Protein AF-A0A940DMR0-F1 (afdb_monomer)

Solvent-accessible surface area (backbone atoms only — not comparable to full-atom values): 20280 Å² total; per-residue (Å²): 135,81,81,80,76,80,73,87,68,88,77,78,72,84,61,65,50,42,33,40,36,37,38,35,62,39,35,33,52,38,53,20,28,50,86,84,32,73,78,51,76,75,76,73,83,88,71,91,67,93,69,80,79,74,90,55,54,47,73,54,33,74,94,48,46,42,45,71,58,52,52,50,31,54,49,50,45,58,68,35,41,76,58,43,75,24,35,38,36,41,29,40,26,30,71,43,70,78,50,80,46,76,37,39,38,33,78,66,29,45,51,52,51,48,54,55,60,72,64,61,75,83,64,44,81,65,48,44,27,54,29,66,37,49,62,57,56,45,71,74,54,53,88,76,27,32,31,38,37,38,39,43,37,63,46,63,42,42,83,69,26,40,64,49,31,51,54,49,60,76,36,36,74,72,35,81,68,42,39,72,79,48,48,34,42,37,43,35,25,67,27,72,56,19,59,38,77,66,32,54,52,48,50,61,48,29,79,75,32,60,45,32,46,74,44,56,52,92,54,65,72,49,55,38,23,42,30,35,64,38,51,63,33,63,43,56,60,59,58,44,68,76,70,77,34,48,97,78,44,44,50,69,39,61,37,45,34,50,70,60,30,32,51,84,71,50,86,78,30,34,38,38,37,34,36,73,95,55,83,52,51,42,33,77,41,77,42,71,58,58,81,85,62,47,50,44,78,43,53,35,34,44,70,52,56,69,68,56,47,66,73,70,49,60,81,89,52,65,48,78,39,67,27,42,46,43,70,43,87,83,37,79,47,57,44,67,56,40,65,43,54,30,39,34,33,44,34,60,78,74,75,86,74,81,80,82,84,81,79,89,131

Secondary structure (DSSP, 8-state):
---------TTS--SPEEEEEEEEE-BGGGBT--TTS---------SS-----TTSSTT--GGGB-HHHHHHHHHHHHHH---TT-EEEEEEESSSB---EEEESSHHHHHHHHHHHHH----B-----HHHHHHHHGGG--TTEEEEEEEEESSPPSTTHHHHHHHHHHTGGGSTTT-SSSEEEEEEE-SGGGGSHHHHHHHHHHTT-TTEEEE-TTS-GGG-EEEPBPSEEEEEGGGGTTTSS-TTSEEEEEEEBPPPBSSS--TT-EEEEE--S-SSEE-EEEEE--TTTSEEEEEEEESS-HHHHHHHS-SSSPEEEEEEEEE-TT-SSEEE-S-SEEEEEEE-PPP------PPP-

Organism: NCBI:txid2840765

Radius of gyration: 25.11 Å; Cα contacts (8 Å, |Δi|>4): 691; chains: 1; bounding box: 53×47×97 Å

Structure (mmCIF, N/CA/C/O backbone):
data_AF-A0A940DMR0-F1
#
_entry.id   AF-A0A940DMR0-F1
#
loop_
_atom_site.group_PDB
_atom_site.id
_atom_site.type_symbol
_atom_site.label_atom_id
_atom_site.label_alt_id
_atom_site.label_comp_id
_atom_site.label_asym_id
_atom_site.label_entity_id
_atom_site.label_seq_id
_atom_site.pdbx_PDB_ins_code
_atom_site.Cartn_x
_atom_site.Cartn_y
_atom_site.Cartn_z
_atom_site.occupancy
_atom_site.B_iso_or_equiv
_atom_site.auth_seq_id
_atom_site.auth_comp_id
_atom_site.auth_asym_id
_atom_site.auth_atom_id
_atom_site.pdbx_PDB_model_num
ATOM 1 N N . MET A 1 1 ? 6.901 29.227 43.774 1.00 38.75 1 MET A N 1
ATOM 2 C CA . MET A 1 1 ? 6.784 27.860 43.233 1.00 38.75 1 MET A CA 1
ATOM 3 C C . MET A 1 1 ? 5.620 27.891 42.272 1.00 38.75 1 MET A C 1
ATOM 5 O O . MET A 1 1 ? 4.481 27.894 42.717 1.00 38.75 1 MET A O 1
ATOM 9 N N . ALA A 1 2 ? 5.927 28.120 40.996 1.00 31.12 2 ALA A N 1
ATOM 10 C CA . ALA A 1 2 ? 4.943 28.078 39.928 1.00 31.12 2 ALA A CA 1
ATOM 11 C C . ALA A 1 2 ? 4.617 26.604 39.680 1.00 31.12 2 ALA A C 1
ATOM 13 O O . ALA A 1 2 ? 5.534 25.789 39.608 1.00 31.12 2 ALA A O 1
ATOM 14 N N . ALA A 1 3 ? 3.331 26.271 39.672 1.00 34.00 3 ALA A N 1
ATOM 15 C CA . ALA A 1 3 ? 2.875 24.978 39.206 1.00 34.00 3 ALA A CA 1
ATOM 16 C C . ALA A 1 3 ? 3.004 25.005 37.684 1.00 34.00 3 ALA A C 1
ATOM 18 O O . ALA A 1 3 ? 2.344 25.816 37.032 1.00 34.00 3 ALA A O 1
ATOM 19 N N . ASP A 1 4 ? 3.905 24.183 37.156 1.00 31.62 4 ASP A N 1
ATOM 20 C CA . ASP A 1 4 ? 3.962 23.902 35.732 1.00 31.62 4 ASP A CA 1
ATOM 21 C C . ASP A 1 4 ? 2.632 23.250 35.351 1.00 31.62 4 ASP A C 1
ATOM 23 O O . ASP A 1 4 ? 2.293 22.150 35.791 1.00 31.62 4 ASP A O 1
ATOM 27 N N . HIS A 1 5 ? 1.837 24.000 34.595 1.00 34.22 5 HIS A N 1
ATOM 28 C CA . HIS A 1 5 ? 0.735 23.456 33.830 1.00 34.22 5 HIS A CA 1
ATOM 29 C C . HIS A 1 5 ? 1.357 22.595 32.730 1.00 34.22 5 HIS A C 1
ATOM 31 O O . HIS A 1 5 ? 1.813 23.119 31.717 1.00 34.22 5 HIS A O 1
ATOM 37 N N . GLU A 1 6 ? 1.409 21.281 32.949 1.00 34.19 6 GLU A N 1
ATOM 38 C CA . GLU A 1 6 ? 1.493 20.325 31.848 1.00 34.19 6 GLU A CA 1
ATOM 39 C C . GLU A 1 6 ? 0.230 20.518 31.005 1.00 34.19 6 GLU A C 1
ATOM 41 O O . GLU A 1 6 ? -0.870 20.102 31.373 1.00 34.19 6 GLU A O 1
ATOM 46 N N . GLU A 1 7 ? 0.383 21.263 29.912 1.00 34.94 7 GLU A N 1
ATOM 47 C CA . GLU A 1 7 ? -0.603 21.334 28.849 1.00 34.94 7 GLU A CA 1
ATOM 48 C C . GLU A 1 7 ? -0.800 19.926 28.286 1.00 34.94 7 GLU A C 1
ATOM 50 O O . GLU A 1 7 ? 0.088 19.342 27.659 1.00 34.94 7 GLU A O 1
ATOM 55 N N . ASP A 1 8 ? -2.000 19.412 28.543 1.00 35.72 8 ASP A N 1
ATOM 56 C CA . ASP A 1 8 ? -2.633 18.226 27.978 1.00 35.72 8 ASP A CA 1
ATOM 57 C C . ASP A 1 8 ? -2.755 18.363 26.445 1.00 35.72 8 ASP A C 1
ATOM 59 O O . ASP A 1 8 ? -3.824 18.581 25.882 1.00 35.72 8 ASP A O 1
ATOM 63 N N . SER A 1 9 ? -1.608 18.307 25.767 1.00 32.53 9 SER A N 1
ATOM 64 C CA . SER A 1 9 ? -1.438 18.342 24.306 1.00 32.53 9 SER A CA 1
ATOM 65 C C . SER A 1 9 ? -1.314 16.932 23.705 1.00 32.53 9 SER A C 1
ATOM 67 O O . SER A 1 9 ? -0.964 16.758 22.540 1.00 32.53 9 SER A O 1
ATOM 69 N N . GLY A 1 10 ? -1.625 15.893 24.487 1.00 31.11 10 GLY A N 1
ATOM 70 C CA . GLY A 1 10 ? -1.375 14.487 24.153 1.00 31.11 10 GLY A CA 1
ATOM 71 C C . GLY A 1 10 ? -2.339 13.833 23.155 1.00 31.11 10 GLY A C 1
ATOM 72 O O . GLY A 1 10 ? -2.331 12.610 23.050 1.00 31.11 10 GLY A O 1
ATOM 73 N N . LEU A 1 11 ? -3.178 14.593 22.443 1.00 36.12 11 LEU A N 1
ATOM 74 C CA . LEU A 1 11 ? -4.224 14.040 21.567 1.00 36.12 11 LEU A CA 1
ATOM 75 C C . LEU A 1 11 ? -4.013 14.270 20.058 1.00 36.12 11 LEU A C 1
ATOM 77 O O . LEU A 1 11 ? -4.854 13.830 19.278 1.00 36.12 11 LEU A O 1
ATOM 81 N N . GLU A 1 12 ? -2.916 14.900 19.614 1.00 36.88 12 GLU A N 1
ATOM 82 C CA . GLU A 1 12 ? -2.831 15.411 18.228 1.00 36.88 12 GLU A CA 1
ATOM 83 C C . GLU A 1 12 ? -1.947 14.671 17.205 1.00 36.88 12 GLU A C 1
ATOM 85 O O . GLU A 1 12 ? -1.991 15.028 16.033 1.00 36.88 12 GLU A O 1
ATOM 90 N N . GLU A 1 13 ? -1.248 13.580 17.532 1.00 43.34 13 GLU A N 1
ATOM 91 C CA . GLU A 1 13 ? -0.679 12.707 16.480 1.00 43.34 13 GLU A CA 1
ATOM 92 C C . GLU A 1 13 ? -1.156 11.258 16.656 1.00 43.34 13 GLU A C 1
ATOM 94 O O . GLU A 1 13 ? -0.421 10.371 17.080 1.00 43.34 13 GLU A O 1
ATOM 99 N N . SER A 1 14 ? -2.428 11.007 16.314 1.00 55.31 14 SER A N 1
ATOM 100 C CA . SER A 1 14 ? -3.002 9.646 16.292 1.00 55.31 14 SER A CA 1
ATOM 101 C C . SER A 1 14 ? -2.421 8.751 15.184 1.00 55.31 14 SER A C 1
ATOM 103 O O . SER A 1 14 ? -2.583 7.532 15.228 1.00 55.31 14 SER A O 1
ATOM 105 N N . PHE A 1 15 ? -1.682 9.326 14.227 1.00 64.06 15 PHE A N 1
ATOM 106 C CA . PHE A 1 15 ? -0.980 8.597 13.174 1.00 64.06 15 PHE A CA 1
ATOM 107 C C . PHE A 1 15 ? 0.511 8.918 13.159 1.00 64.06 15 PHE A C 1
ATOM 109 O O . PHE A 1 15 ? 0.909 10.080 13.102 1.00 64.06 15 PHE A O 1
ATOM 116 N N . LYS A 1 16 ? 1.344 7.868 13.116 1.00 72.06 16 LYS A N 1
ATOM 117 C CA . LYS A 1 16 ? 2.750 8.013 12.717 1.00 72.06 16 LYS A CA 1
ATOM 118 C C . LYS A 1 16 ? 2.802 8.652 11.326 1.00 72.06 16 LYS A C 1
ATOM 120 O O . LYS A 1 16 ? 2.001 8.307 10.457 1.00 72.06 16 LYS A O 1
ATOM 125 N N . LYS A 1 17 ? 3.789 9.521 11.094 1.00 84.94 17 LYS A N 1
ATOM 126 C CA . LYS A 1 17 ? 4.064 10.079 9.760 1.00 84.94 17 LYS A CA 1
ATOM 127 C C . LYS A 1 17 ? 4.284 8.953 8.754 1.00 84.94 17 LYS A C 1
ATOM 129 O O . LYS A 1 17 ? 4.802 7.895 9.103 1.00 84.94 17 LYS A O 1
ATOM 134 N N . GLU A 1 18 ? 3.934 9.180 7.497 1.00 87.06 18 GLU A N 1
ATOM 135 C CA . GLU A 1 18 ? 4.076 8.160 6.459 1.00 87.06 18 GLU A CA 1
ATOM 136 C C . GLU A 1 18 ? 5.390 8.329 5.673 1.00 87.06 18 GLU A C 1
ATOM 138 O O . GLU A 1 18 ? 5.945 9.430 5.549 1.00 87.06 18 GLU A O 1
ATOM 143 N N . ARG A 1 19 ? 5.905 7.218 5.148 1.00 92.75 19 ARG A N 1
ATOM 144 C CA . ARG A 1 19 ? 6.921 7.149 4.100 1.00 92.75 19 ARG A CA 1
ATOM 145 C C . ARG A 1 19 ? 6.423 6.225 2.992 1.00 92.75 19 ARG A C 1
ATOM 147 O O . ARG A 1 19 ? 6.100 5.070 3.257 1.00 92.75 19 ARG A O 1
ATOM 154 N N . ARG A 1 20 ? 6.437 6.705 1.750 1.00 94.12 20 ARG A N 1
ATOM 155 C CA . ARG A 1 20 ? 6.132 5.921 0.547 1.00 94.12 20 ARG A CA 1
ATOM 156 C C . ARG A 1 20 ? 7.374 5.728 -0.289 1.00 94.12 20 ARG A C 1
ATOM 158 O O . ARG A 1 20 ? 8.031 6.697 -0.651 1.00 94.12 20 ARG A O 1
ATOM 165 N N . ILE A 1 21 ? 7.677 4.480 -0.601 1.00 97.44 21 ILE A N 1
ATOM 166 C CA . ILE A 1 21 ? 8.842 4.085 -1.377 1.00 97.44 21 ILE A CA 1
ATOM 167 C C . ILE A 1 21 ? 8.345 3.410 -2.646 1.00 97.44 21 ILE A C 1
ATOM 169 O O . ILE A 1 21 ? 7.817 2.309 -2.582 1.00 97.44 21 ILE A O 1
ATOM 173 N N . PHE A 1 22 ? 8.520 4.048 -3.792 1.00 97.69 22 PHE A N 1
ATOM 174 C CA . PHE A 1 22 ? 8.191 3.482 -5.093 1.00 97.69 22 PHE A CA 1
ATOM 175 C C . PHE A 1 22 ? 9.437 2.843 -5.689 1.00 97.69 22 PHE A C 1
ATOM 177 O O . PHE A 1 22 ? 10.375 3.542 -6.062 1.00 97.69 22 PHE A O 1
ATOM 184 N N . LEU A 1 23 ? 9.457 1.520 -5.776 1.00 97.50 23 LEU A N 1
ATOM 185 C CA . LEU A 1 23 ? 10.483 0.766 -6.475 1.00 97.50 23 LEU A CA 1
ATOM 186 C C . LEU A 1 23 ? 10.011 0.580 -7.924 1.00 97.50 23 LEU A C 1
ATOM 188 O O . LEU A 1 23 ? 9.103 -0.204 -8.188 1.00 97.50 23 LEU A O 1
ATOM 192 N N . TRP A 1 24 ? 10.571 1.375 -8.838 1.00 96.25 24 TRP A N 1
ATOM 193 C CA . TRP A 1 24 ? 10.088 1.531 -10.213 1.00 96.25 24 TRP A CA 1
ATOM 194 C C . TRP A 1 24 ? 11.001 0.817 -11.209 1.00 96.25 24 TRP A C 1
ATOM 196 O O . TRP A 1 24 ? 12.161 1.198 -11.362 1.00 96.25 24 TRP A O 1
ATOM 206 N N . ASP A 1 25 ? 10.485 -0.207 -11.888 1.00 93.31 25 ASP A N 1
ATOM 207 C CA . ASP A 1 25 ? 11.228 -0.904 -12.937 1.00 93.31 25 ASP A CA 1
ATOM 208 C C . ASP A 1 25 ? 11.489 0.027 -14.132 1.00 93.31 25 ASP A C 1
ATOM 210 O O . ASP A 1 25 ? 10.572 0.632 -14.693 1.00 93.31 25 ASP A O 1
ATOM 214 N N . VAL A 1 26 ? 12.765 0.174 -14.496 1.00 91.81 26 VAL A N 1
ATOM 215 C CA . VAL A 1 26 ? 13.220 0.982 -15.641 1.00 91.81 26 VAL A CA 1
ATOM 216 C C . VAL A 1 26 ? 14.095 0.169 -16.597 1.00 91.81 26 VAL A C 1
ATOM 218 O O . VAL A 1 26 ? 14.991 0.697 -17.267 1.00 91.81 26 VAL A O 1
ATOM 221 N N . THR A 1 27 ? 13.878 -1.143 -16.638 1.00 88.88 27 THR A N 1
ATOM 222 C CA . THR A 1 27 ? 14.473 -2.017 -17.648 1.00 88.88 27 THR A CA 1
ATOM 223 C C . THR A 1 27 ? 13.901 -1.725 -19.039 1.00 88.88 27 THR A C 1
ATOM 225 O O . THR A 1 27 ? 12.871 -1.076 -19.218 1.00 88.88 27 THR A O 1
ATOM 228 N N . ILE A 1 28 ? 14.610 -2.182 -20.071 1.00 84.44 28 ILE A N 1
ATOM 229 C CA . ILE A 1 28 ? 14.218 -1.978 -21.471 1.00 84.44 28 ILE A CA 1
ATOM 230 C C . ILE A 1 28 ? 12.924 -2.730 -21.861 1.00 84.44 28 ILE A C 1
ATOM 232 O O . ILE A 1 28 ? 12.309 -2.390 -22.871 1.00 84.44 28 ILE A O 1
ATOM 236 N N . SER A 1 29 ? 12.489 -3.727 -21.079 1.00 85.19 29 SER A N 1
ATOM 237 C CA . SER A 1 29 ? 11.226 -4.441 -21.326 1.00 85.19 29 SER A CA 1
ATOM 238 C C . SER A 1 29 ? 10.005 -3.550 -21.111 1.00 85.19 29 SER A C 1
ATOM 240 O O . SER A 1 29 ? 9.029 -3.705 -21.839 1.00 85.19 29 SER A O 1
ATOM 242 N N . MET A 1 30 ? 10.116 -2.531 -20.251 1.00 87.88 30 MET A N 1
ATOM 243 C CA . MET A 1 30 ? 9.064 -1.540 -20.005 1.00 87.88 30 MET A CA 1
ATOM 244 C C . MET A 1 30 ? 8.669 -0.762 -21.269 1.00 87.88 30 MET A C 1
ATOM 246 O O . MET A 1 30 ? 7.551 -0.263 -21.359 1.00 87.88 30 MET A O 1
ATOM 250 N N . VAL A 1 31 ? 9.573 -0.648 -22.251 1.00 85.25 31 VAL A N 1
ATOM 251 C CA . VAL A 1 31 ? 9.296 -0.055 -23.575 1.00 85.25 31 VAL A CA 1
ATOM 252 C C . VAL A 1 31 ? 9.040 -1.118 -24.647 1.00 85.25 31 VAL A C 1
ATOM 254 O O . VAL A 1 31 ? 9.209 -0.867 -25.835 1.00 85.25 31 VAL A O 1
ATOM 257 N N . GLY A 1 32 ? 8.684 -2.342 -24.257 1.00 75.88 32 GLY A N 1
ATOM 258 C CA . GLY A 1 32 ? 8.357 -3.427 -25.178 1.00 75.88 32 GLY A CA 1
ATOM 259 C C . GLY A 1 32 ? 9.525 -3.925 -26.033 1.00 75.88 32 GLY A C 1
ATOM 260 O O . GLY A 1 32 ? 9.291 -4.535 -27.077 1.00 75.88 32 GLY A O 1
ATOM 261 N N . ALA A 1 33 ? 10.774 -3.665 -25.635 1.00 75.25 33 ALA A N 1
ATOM 262 C CA . ALA A 1 33 ? 11.963 -4.100 -26.364 1.00 75.25 33 ALA A CA 1
ATOM 263 C C . ALA A 1 33 ? 12.624 -5.321 -25.701 1.00 75.25 33 ALA A C 1
ATOM 265 O O . ALA A 1 33 ? 12.703 -5.436 -24.479 1.00 75.25 33 ALA A O 1
ATOM 266 N N . THR A 1 34 ? 13.124 -6.251 -26.518 1.00 65.56 34 THR A N 1
ATOM 267 C CA . THR A 1 34 ? 13.767 -7.485 -26.038 1.00 65.56 34 THR A CA 1
ATOM 268 C C . THR A 1 34 ? 15.281 -7.343 -25.890 1.00 65.56 34 THR A C 1
ATOM 270 O O . THR A 1 34 ? 15.932 -6.600 -26.624 1.00 65.56 34 THR A O 1
ATOM 273 N N . ARG A 1 35 ? 15.852 -8.147 -24.987 1.00 54.53 35 ARG A N 1
ATOM 274 C CA . ARG A 1 35 ? 17.277 -8.192 -24.607 1.00 54.53 35 ARG A CA 1
ATOM 275 C C . ARG A 1 35 ? 18.264 -8.384 -25.774 1.00 54.53 35 ARG A C 1
ATOM 277 O O . ARG A 1 35 ? 19.422 -7.999 -25.640 1.00 54.53 35 ARG A O 1
ATOM 284 N N . ASP A 1 36 ? 17.804 -8.931 -26.902 1.00 47.72 36 ASP A N 1
ATOM 285 C CA . ASP A 1 36 ? 18.611 -9.193 -28.106 1.00 47.72 36 ASP A CA 1
ATOM 286 C C . ASP A 1 36 ? 18.867 -7.945 -28.969 1.00 47.72 36 ASP A C 1
ATOM 288 O O . ASP A 1 36 ? 19.591 -7.997 -29.968 1.00 47.72 36 ASP A O 1
ATOM 292 N N . GLY A 1 37 ? 18.297 -6.799 -28.592 1.00 43.78 37 GLY A N 1
ATOM 293 C CA . GLY A 1 37 ? 18.600 -5.533 -29.232 1.00 43.78 37 GLY A CA 1
ATOM 294 C C . GLY A 1 37 ? 19.985 -5.034 -28.839 1.00 43.78 37 GLY A C 1
ATOM 295 O O . GLY A 1 37 ? 20.156 -4.464 -27.763 1.00 43.78 37 GLY A O 1
ATOM 296 N N . ALA A 1 38 ? 20.973 -5.218 -29.720 1.00 42.06 38 ALA A N 1
ATOM 297 C CA . ALA A 1 38 ? 22.241 -4.500 -29.649 1.00 42.06 38 ALA A CA 1
ATOM 298 C C . ALA A 1 38 ? 21.952 -3.019 -29.369 1.00 42.06 38 ALA A C 1
ATOM 300 O O . ALA A 1 38 ? 21.221 -2.387 -30.128 1.00 42.06 38 ALA A O 1
ATOM 301 N N . ASN A 1 39 ? 22.486 -2.535 -28.245 1.00 46.06 39 ASN A N 1
ATOM 302 C CA . ASN A 1 39 ? 22.296 -1.197 -27.699 1.00 46.06 39 ASN A CA 1
ATOM 303 C C . ASN A 1 39 ? 22.348 -0.154 -28.831 1.00 46.06 39 ASN A C 1
ATOM 305 O O . ASN A 1 39 ? 23.443 0.117 -29.337 1.00 46.06 39 ASN A O 1
ATOM 309 N N . PRO A 1 40 ? 21.209 0.402 -29.281 1.00 46.06 40 PRO A N 1
ATOM 310 C CA . PRO A 1 40 ? 21.255 1.536 -30.178 1.00 46.06 40 PRO A CA 1
ATOM 311 C C . PRO A 1 40 ? 21.789 2.650 -29.297 1.00 46.06 40 PRO A C 1
ATOM 313 O O . PRO A 1 40 ? 21.066 3.074 -28.403 1.00 46.06 40 PRO A O 1
ATOM 316 N N . GLU A 1 41 ? 23.067 3.021 -29.452 1.00 46.22 41 GLU A N 1
ATOM 317 C CA . GLU A 1 41 ? 23.716 4.086 -28.683 1.00 46.22 41 GLU A CA 1
ATOM 318 C C . GLU A 1 41 ? 22.688 5.160 -28.350 1.00 46.22 41 GLU A C 1
ATOM 320 O O . GLU A 1 41 ? 22.228 5.873 -29.247 1.00 46.22 41 GLU A O 1
ATOM 325 N N . GLY A 1 42 ? 22.239 5.157 -27.087 1.00 44.84 42 GLY A N 1
ATOM 326 C CA . GLY A 1 42 ? 21.046 5.875 -26.677 1.00 44.84 42 GLY A CA 1
ATOM 327 C C . GLY A 1 42 ? 21.211 7.320 -27.093 1.00 44.84 42 GLY A C 1
ATOM 328 O O . GLY A 1 42 ? 22.040 8.036 -26.523 1.00 44.84 42 GLY A O 1
ATOM 329 N N . GLN A 1 43 ? 20.480 7.736 -28.131 1.00 41.78 43 GLN A N 1
ATOM 330 C CA . GLN A 1 43 ? 20.505 9.116 -28.572 1.00 41.78 43 GLN A CA 1
ATOM 331 C C . GLN A 1 43 ? 19.947 9.933 -27.413 1.00 41.78 43 GLN A C 1
ATOM 333 O O . GLN A 1 43 ? 18.739 9.997 -27.189 1.00 41.78 43 GLN A O 1
ATOM 338 N N . LYS A 1 44 ? 20.858 10.510 -26.621 1.00 42.59 44 LYS A N 1
ATOM 339 C CA . LYS A 1 44 ? 20.522 11.412 -25.525 1.00 42.59 44 LYS A CA 1
ATOM 340 C C . LYS A 1 44 ? 19.555 12.471 -26.058 1.00 42.59 44 LYS A C 1
ATOM 342 O O . LYS A 1 44 ? 19.855 13.141 -27.048 1.00 42.59 44 LYS A O 1
ATOM 347 N N . ARG A 1 45 ? 18.408 12.582 -25.376 1.00 50.94 45 ARG A N 1
ATOM 348 C CA . ARG A 1 45 ? 17.299 13.522 -25.618 1.00 50.94 45 ARG A CA 1
ATOM 349 C C . ARG A 1 45 ? 17.806 14.907 -26.044 1.00 50.94 45 ARG A C 1
ATOM 351 O O . ARG A 1 45 ? 18.704 15.451 -25.403 1.00 50.94 45 ARG A O 1
ATOM 358 N N . ARG A 1 46 ? 17.205 15.502 -27.081 1.00 38.62 46 ARG A N 1
ATOM 359 C CA . ARG A 1 46 ? 17.475 16.899 -27.479 1.00 38.62 46 ARG A CA 1
ATOM 360 C C . ARG A 1 46 ? 16.256 17.832 -27.493 1.00 38.62 46 ARG A C 1
ATOM 362 O O . ARG A 1 46 ? 16.461 19.000 -27.791 1.00 38.62 46 ARG A O 1
ATOM 369 N N . ASN A 1 47 ? 15.034 17.401 -27.158 1.00 37.97 47 ASN A N 1
ATOM 370 C CA . ASN A 1 47 ? 13.871 18.309 -27.175 1.00 37.97 47 ASN A CA 1
ATOM 371 C C . ASN A 1 47 ? 12.772 17.934 -26.151 1.00 37.97 47 ASN A C 1
ATOM 373 O O . ASN A 1 47 ? 12.778 16.794 -25.690 1.00 37.97 47 ASN A O 1
ATOM 377 N N . PRO A 1 48 ? 11.877 18.878 -25.774 1.00 43.12 48 PRO A N 1
ATOM 378 C CA . PRO A 1 48 ? 10.989 18.793 -24.607 1.00 43.12 48 PRO A CA 1
ATOM 379 C C . PRO A 1 48 ? 9.655 18.070 -24.852 1.00 43.12 48 PRO A C 1
ATOM 381 O O . PRO A 1 48 ? 8.818 18.035 -23.955 1.00 43.12 48 PRO A O 1
ATOM 384 N N . ASP A 1 49 ? 9.444 17.493 -26.032 1.00 40.75 49 ASP A N 1
ATOM 385 C CA . ASP A 1 49 ? 8.255 16.689 -26.307 1.00 40.75 49 ASP A CA 1
ATOM 386 C C . ASP A 1 49 ? 8.481 15.301 -25.695 1.00 40.75 49 ASP A C 1
ATOM 388 O O . ASP A 1 49 ? 9.366 14.560 -26.115 1.00 40.75 49 ASP A O 1
ATOM 392 N N . PHE A 1 50 ? 7.744 14.993 -24.630 1.00 47.31 50 PHE A N 1
ATOM 393 C CA . PHE A 1 50 ? 7.957 13.872 -23.704 1.00 47.31 50 PHE A CA 1
ATOM 394 C C . PHE A 1 50 ? 7.790 12.451 -24.300 1.00 47.31 50 PHE A C 1
ATOM 396 O O . PHE A 1 50 ? 7.676 11.496 -23.536 1.00 47.31 50 PHE A O 1
ATOM 403 N N . GLU A 1 51 ? 7.801 12.282 -25.626 1.00 44.38 51 GLU A N 1
ATOM 404 C CA . GLU A 1 51 ? 7.687 10.982 -26.302 1.00 44.38 51 GLU A CA 1
ATOM 405 C C . GLU A 1 51 ? 9.061 10.345 -26.582 1.00 44.38 51 GLU A C 1
ATOM 407 O O . GLU A 1 51 ? 9.989 10.973 -27.102 1.00 44.38 51 GLU A O 1
ATOM 412 N N . TYR A 1 52 ? 9.198 9.058 -26.259 1.00 47.25 52 TYR A N 1
ATOM 413 C CA . TYR A 1 52 ? 10.388 8.267 -26.573 1.00 47.25 52 TYR A CA 1
ATOM 414 C C . TYR A 1 52 ? 10.529 8.070 -28.095 1.00 47.25 52 TYR A C 1
ATOM 416 O O . TYR A 1 52 ? 9.569 7.716 -28.780 1.00 47.25 52 TYR A O 1
ATOM 424 N N . SER A 1 53 ? 11.736 8.236 -28.651 1.00 48.19 53 SER A N 1
ATOM 425 C CA . SER A 1 53 ? 11.980 7.900 -30.061 1.00 48.19 53 SER A CA 1
ATOM 426 C C . SER A 1 53 ? 12.008 6.378 -30.236 1.00 48.19 53 SER A C 1
ATOM 428 O O . SER A 1 53 ? 13.013 5.717 -29.973 1.00 48.19 53 SER A O 1
ATOM 430 N N . ARG A 1 54 ? 10.878 5.820 -30.677 1.00 56.81 54 ARG A N 1
ATOM 431 C CA . ARG A 1 54 ? 10.634 4.376 -30.874 1.00 56.81 54 ARG A CA 1
ATOM 432 C C . ARG A 1 54 ? 11.501 3.740 -31.973 1.00 56.81 54 ARG A C 1
ATOM 434 O O . ARG A 1 54 ? 11.551 2.523 -32.094 1.00 56.81 54 ARG A O 1
ATOM 441 N N . SER A 1 55 ? 12.202 4.545 -32.776 1.00 51.12 55 SER A N 1
ATOM 442 C CA . SER A 1 55 ? 12.972 4.095 -33.945 1.00 51.12 55 SER A CA 1
ATOM 443 C C . SER A 1 55 ? 14.356 3.510 -33.626 1.00 51.12 55 SER A C 1
ATOM 445 O O . SER A 1 55 ? 15.086 3.167 -34.553 1.00 51.12 55 SER A O 1
ATOM 447 N N . GLY A 1 56 ? 14.750 3.443 -32.349 1.00 53.84 56 GLY A N 1
ATOM 448 C CA . GLY A 1 56 ? 16.068 2.955 -31.932 1.00 53.84 56 GLY A CA 1
ATOM 449 C C . GLY A 1 56 ? 16.126 1.462 -31.607 1.00 53.84 56 GLY A C 1
ATOM 450 O O . GLY A 1 56 ? 17.136 0.830 -31.893 1.00 53.84 56 GLY A O 1
ATOM 451 N N . PHE A 1 57 ? 15.076 0.879 -31.024 1.00 55.72 57 PHE A N 1
ATOM 452 C CA . PHE A 1 57 ? 15.160 -0.461 -30.436 1.00 55.72 57 PHE A CA 1
ATOM 453 C C . PHE A 1 57 ? 14.927 -1.581 -31.461 1.00 55.72 57 PHE A C 1
ATOM 455 O O . PHE A 1 57 ? 13.859 -1.635 -32.080 1.00 55.72 57 PHE A O 1
ATOM 462 N N . PRO A 1 58 ? 15.875 -2.522 -31.624 1.00 52.22 58 PRO A N 1
ATOM 463 C CA . PRO A 1 58 ? 15.620 -3.741 -32.381 1.00 52.22 58 PRO A CA 1
ATOM 464 C C . PRO A 1 58 ? 14.492 -4.527 -31.698 1.00 52.22 58 PRO A C 1
ATOM 466 O O . PRO A 1 58 ? 14.538 -4.733 -30.488 1.00 52.22 58 PRO A O 1
ATOM 469 N N . TYR A 1 59 ? 13.493 -4.970 -32.467 1.00 63.06 59 TYR A N 1
ATOM 470 C CA . TYR A 1 59 ? 12.343 -5.743 -31.967 1.00 63.06 59 TYR A CA 1
ATOM 471 C C . TYR A 1 59 ? 11.436 -4.998 -30.967 1.00 63.06 59 TYR A C 1
ATOM 473 O O . TYR A 1 59 ? 10.882 -5.608 -30.057 1.00 63.06 59 TYR A O 1
ATOM 481 N N . TYR A 1 60 ? 11.259 -3.684 -31.146 1.00 68.94 60 TYR A N 1
ATOM 482 C CA . TYR A 1 60 ? 10.260 -2.904 -30.411 1.00 68.94 60 TYR A CA 1
ATOM 483 C C . TYR A 1 60 ? 8.838 -3.418 -30.679 1.00 68.94 60 TYR A C 1
ATOM 485 O O . TYR A 1 60 ? 8.379 -3.434 -31.825 1.00 68.94 60 TYR A O 1
ATOM 493 N N . ASN A 1 61 ? 8.128 -3.793 -29.618 1.00 72.44 61 ASN A N 1
ATOM 494 C CA . ASN A 1 61 ? 6.709 -4.094 -29.666 1.00 72.44 61 ASN A CA 1
ATOM 495 C C . ASN A 1 61 ? 5.908 -2.988 -28.971 1.00 72.44 61 ASN A C 1
ATOM 497 O O . ASN A 1 61 ? 5.811 -2.956 -27.747 1.00 72.44 61 ASN A O 1
ATOM 501 N N . GLN A 1 62 ? 5.265 -2.131 -29.768 1.00 77.75 62 GLN A N 1
ATOM 502 C CA . GLN A 1 62 ? 4.431 -1.039 -29.265 1.00 77.75 62 GLN A CA 1
ATOM 503 C C . GLN A 1 62 ? 3.309 -1.519 -28.335 1.00 77.75 62 GLN A C 1
ATOM 505 O O . GLN A 1 62 ? 2.944 -0.802 -27.412 1.00 77.75 62 GLN A O 1
ATOM 510 N N . SER A 1 63 ? 2.763 -2.724 -28.543 1.00 78.00 63 SER A N 1
ATOM 511 C CA . SER A 1 63 ? 1.698 -3.248 -27.679 1.00 78.00 63 SER A CA 1
ATOM 512 C C . SER A 1 63 ? 2.188 -3.625 -26.278 1.00 78.00 63 SER A C 1
ATOM 514 O O . SER A 1 63 ? 1.365 -3.918 -25.420 1.00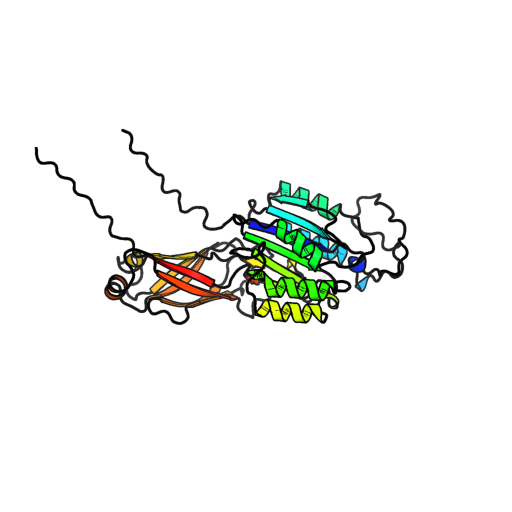 78.00 63 SER A O 1
ATOM 516 N N . LYS A 1 64 ? 3.509 -3.678 -26.071 1.00 81.50 64 LYS A N 1
ATOM 517 C CA . LYS A 1 64 ? 4.165 -3.972 -24.791 1.00 81.50 64 LYS A CA 1
ATOM 518 C C . LYS A 1 64 ? 4.852 -2.746 -24.182 1.00 81.50 64 LYS A C 1
ATOM 520 O O . LYS A 1 64 ? 5.464 -2.861 -23.129 1.00 81.50 64 LYS A O 1
ATOM 525 N N . ASP A 1 65 ? 4.788 -1.591 -24.843 1.00 86.12 65 ASP A N 1
ATOM 526 C CA . ASP A 1 65 ? 5.340 -0.348 -24.311 1.00 86.12 65 ASP A CA 1
ATOM 527 C C . ASP A 1 65 ? 4.382 0.234 -23.269 1.00 86.12 65 ASP A C 1
ATOM 529 O O . ASP A 1 65 ? 3.308 0.744 -23.595 1.00 86.12 65 ASP A O 1
ATOM 533 N N . ILE A 1 66 ? 4.776 0.121 -22.006 1.00 90.00 66 ILE A N 1
ATOM 534 C CA . ILE A 1 66 ? 4.016 0.591 -20.848 1.00 90.00 66 ILE A CA 1
ATOM 535 C C . ILE A 1 66 ? 4.763 1.677 -20.075 1.00 90.00 66 ILE A C 1
ATOM 537 O O . ILE A 1 66 ? 4.231 2.200 -19.103 1.00 90.00 66 ILE A O 1
ATOM 541 N N . PHE A 1 67 ? 5.986 2.033 -20.473 1.00 90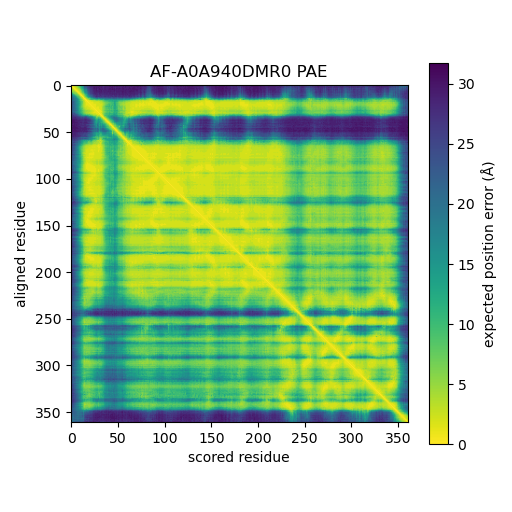.19 67 PHE A N 1
ATOM 542 C CA . PHE A 1 67 ? 6.870 2.880 -19.675 1.00 90.19 67 PHE A CA 1
ATOM 543 C C . PHE A 1 67 ? 6.260 4.252 -19.379 1.00 90.19 67 PHE A C 1
ATOM 545 O O . PHE A 1 67 ? 6.203 4.667 -18.220 1.00 90.19 67 PHE A O 1
ATOM 552 N N . ASP A 1 68 ? 5.782 4.946 -20.415 1.00 88.19 68 ASP A N 1
ATOM 553 C CA . ASP A 1 68 ? 5.193 6.278 -20.257 1.00 88.19 68 ASP A CA 1
ATOM 554 C C . ASP A 1 68 ? 3.883 6.213 -19.452 1.00 88.19 68 ASP A C 1
ATOM 556 O O . ASP A 1 68 ? 3.675 7.052 -18.577 1.00 88.19 68 ASP A O 1
ATOM 560 N N . ARG A 1 69 ? 3.066 5.168 -19.652 1.00 90.06 69 ARG A N 1
ATOM 561 C CA . ARG A 1 69 ? 1.840 4.930 -18.872 1.00 90.06 69 ARG A CA 1
ATOM 562 C C . ARG A 1 69 ? 2.149 4.673 -17.395 1.00 90.06 69 ARG A C 1
ATOM 564 O O . ARG A 1 69 ? 1.590 5.342 -16.535 1.00 90.06 69 ARG A O 1
ATOM 571 N N . THR A 1 70 ? 3.073 3.765 -17.089 1.00 92.44 70 THR A N 1
ATOM 572 C CA . THR A 1 70 ? 3.497 3.466 -15.711 1.00 92.44 70 THR A CA 1
ATOM 573 C C . THR A 1 70 ? 4.079 4.703 -15.034 1.00 92.44 70 THR A C 1
ATOM 575 O O . THR A 1 70 ? 3.832 4.947 -13.854 1.00 92.44 70 THR A O 1
ATOM 578 N N . ARG A 1 71 ? 4.829 5.524 -15.778 1.00 92.81 71 ARG A N 1
ATOM 579 C CA . ARG A 1 71 ? 5.349 6.803 -15.288 1.00 92.81 71 ARG A CA 1
ATOM 580 C C . ARG A 1 71 ? 4.220 7.783 -14.954 1.00 92.81 71 ARG A C 1
ATOM 582 O O . ARG A 1 71 ? 4.281 8.439 -13.917 1.00 92.81 71 ARG A O 1
ATOM 589 N N . GLU A 1 72 ? 3.210 7.898 -15.811 1.00 91.94 72 GLU A N 1
ATOM 590 C CA . GLU A 1 72 ? 2.026 8.731 -15.564 1.00 91.94 72 GLU A CA 1
ATOM 591 C C . GLU A 1 72 ? 1.220 8.240 -14.358 1.00 91.94 72 GLU A C 1
ATOM 593 O O . GLU A 1 72 ? 0.851 9.051 -13.507 1.00 91.94 72 GLU A O 1
ATOM 598 N N . ASP A 1 73 ? 1.024 6.927 -14.232 1.00 91.88 73 ASP A N 1
ATOM 599 C CA . ASP A 1 73 ? 0.336 6.309 -13.098 1.00 91.88 73 ASP A CA 1
ATOM 600 C C . ASP A 1 73 ? 1.082 6.564 -11.781 1.00 91.88 73 ASP A C 1
ATOM 602 O O . ASP A 1 73 ? 0.484 7.043 -10.815 1.00 91.88 73 ASP A O 1
ATOM 606 N N . LEU A 1 74 ? 2.404 6.353 -11.760 1.00 94.44 74 LEU A N 1
ATOM 607 C CA . LEU A 1 74 ? 3.271 6.684 -10.626 1.00 94.44 74 LEU A CA 1
ATOM 608 C C . LEU A 1 74 ? 3.128 8.158 -10.223 1.00 94.44 74 LEU A C 1
ATOM 610 O O . LEU A 1 74 ? 2.972 8.481 -9.044 1.00 94.44 74 LEU A O 1
ATOM 614 N N . LEU A 1 75 ? 3.170 9.072 -11.194 1.00 94.75 75 LEU A N 1
ATOM 615 C CA . LEU A 1 75 ? 3.022 10.501 -10.926 1.00 94.75 75 LEU A CA 1
ATOM 616 C C . LEU A 1 75 ? 1.644 10.835 -10.373 1.00 94.75 75 LEU A C 1
ATOM 618 O O . LEU A 1 75 ? 1.556 11.602 -9.414 1.00 94.75 75 LEU A O 1
ATOM 622 N N . LYS A 1 76 ? 0.583 10.260 -10.939 1.00 92.12 76 LYS A N 1
ATOM 623 C CA . LYS A 1 76 ? -0.787 10.450 -10.460 1.00 92.12 76 LYS A CA 1
ATOM 624 C C . LYS A 1 76 ? -0.917 10.009 -9.002 1.00 92.12 76 LYS A C 1
ATOM 626 O O . LYS A 1 76 ? -1.399 10.800 -8.194 1.00 92.12 76 LYS A O 1
ATOM 631 N N . MET A 1 77 ? -0.372 8.845 -8.641 1.00 90.06 77 MET A N 1
ATOM 632 C CA . MET A 1 77 ? -0.339 8.379 -7.250 1.00 90.06 77 MET A CA 1
ATOM 633 C C . MET A 1 77 ? 0.391 9.355 -6.322 1.00 90.06 77 MET A C 1
ATOM 635 O O . MET A 1 77 ? -0.112 9.669 -5.248 1.00 90.06 77 MET A O 1
ATOM 639 N N . ILE A 1 78 ? 1.561 9.869 -6.725 1.00 93.06 78 ILE A N 1
ATOM 640 C CA . ILE A 1 78 ? 2.315 10.847 -5.922 1.00 93.06 78 ILE A CA 1
ATOM 641 C C . ILE A 1 78 ? 1.524 12.154 -5.775 1.00 93.06 78 ILE A C 1
ATOM 643 O O . ILE A 1 78 ? 1.495 12.743 -4.693 1.00 93.06 78 ILE A O 1
ATOM 647 N N . MET A 1 79 ? 0.869 12.624 -6.842 1.00 91.50 79 MET A N 1
ATOM 648 C CA . MET A 1 79 ? 0.093 13.868 -6.809 1.00 91.50 79 MET A CA 1
ATOM 649 C C . MET A 1 79 ? -1.144 13.754 -5.911 1.00 91.50 79 MET A C 1
ATOM 651 O O . MET A 1 79 ? -1.514 14.748 -5.283 1.00 91.50 79 MET A O 1
ATOM 655 N N . GLN A 1 80 ? -1.732 12.560 -5.811 1.00 86.50 80 GLN A N 1
ATOM 656 C CA . GLN A 1 80 ? -2.909 12.269 -4.990 1.00 86.50 80 GLN A CA 1
ATOM 657 C C . GLN A 1 80 ? -2.617 12.140 -3.489 1.00 86.50 80 GLN A C 1
ATOM 659 O O . GLN A 1 80 ? -3.568 12.133 -2.716 1.00 86.50 80 GLN A O 1
ATOM 664 N N . ILE A 1 81 ? -1.348 12.097 -3.057 1.00 86.19 81 ILE A N 1
ATOM 665 C CA . ILE A 1 81 ? -0.994 12.042 -1.627 1.00 86.19 81 ILE A CA 1
ATOM 666 C C . ILE A 1 81 ? -1.470 13.315 -0.920 1.00 86.19 81 ILE A C 1
ATOM 668 O O . ILE A 1 81 ? -0.983 14.400 -1.235 1.00 86.19 81 ILE A O 1
ATOM 672 N N . GLN A 1 82 ? -2.381 13.207 0.042 1.00 82.12 82 GLN A N 1
ATOM 673 C CA . GLN A 1 82 ? -2.969 14.371 0.717 1.00 82.12 82 GLN A CA 1
ATOM 674 C C . GLN A 1 82 ? -2.087 14.908 1.850 1.00 82.12 82 GLN A C 1
ATOM 676 O O . GLN A 1 82 ? -1.960 16.117 2.031 1.00 82.12 82 GLN A O 1
ATOM 681 N N . SER A 1 83 ? -1.451 14.017 2.613 1.00 81.94 83 SER A N 1
ATOM 682 C CA . SER A 1 83 ? -0.606 14.410 3.744 1.00 81.94 83 SER A CA 1
ATOM 683 C C . SER A 1 83 ? 0.733 14.971 3.265 1.00 81.94 83 SER A C 1
ATOM 685 O O . SER A 1 83 ? 1.616 14.230 2.838 1.00 81.94 83 SER A O 1
ATOM 687 N N . GLU A 1 84 ? 0.937 16.282 3.412 1.00 89.38 84 GLU A N 1
ATOM 688 C CA . GLU A 1 84 ? 2.204 16.938 3.056 1.00 89.38 84 GLU A CA 1
ATOM 689 C C . GLU A 1 84 ? 3.406 16.449 3.884 1.00 89.38 84 GLU A C 1
ATOM 691 O O . GLU A 1 84 ? 4.557 16.591 3.467 1.00 89.38 84 GLU A O 1
ATOM 696 N N . SER A 1 85 ? 3.151 15.858 5.057 1.00 88.44 85 SER A N 1
ATOM 697 C CA . SER A 1 85 ? 4.182 15.296 5.940 1.00 88.44 85 SER A CA 1
ATOM 698 C C . SER A 1 85 ? 4.729 13.939 5.468 1.00 88.44 85 SER A C 1
ATOM 700 O O . SER A 1 85 ? 5.741 13.460 6.003 1.00 88.44 85 SER A O 1
ATOM 702 N N . THR A 1 86 ? 4.076 13.326 4.474 1.00 90.69 86 THR A N 1
ATOM 703 C CA . THR A 1 86 ? 4.485 12.055 3.878 1.00 90.69 86 THR A CA 1
ATOM 704 C C . THR A 1 86 ? 5.788 12.232 3.105 1.00 90.69 86 THR A C 1
ATOM 706 O O . THR A 1 86 ? 5.872 13.038 2.177 1.00 90.69 86 THR A O 1
ATOM 709 N N . GLU A 1 87 ? 6.811 11.459 3.472 1.00 95.94 87 GLU A N 1
ATOM 710 C CA . GLU A 1 87 ? 8.061 11.386 2.710 1.00 95.94 87 GLU A CA 1
ATOM 711 C C . GLU A 1 87 ? 7.865 10.445 1.520 1.00 95.94 87 GLU A C 1
ATOM 713 O O . GLU A 1 87 ? 7.431 9.308 1.691 1.00 95.94 87 GLU A O 1
ATOM 718 N N . VAL A 1 88 ? 8.204 10.895 0.317 1.00 97.69 88 VAL A N 1
ATOM 719 C CA . VAL A 1 88 ? 8.137 10.097 -0.906 1.00 97.69 88 VAL A CA 1
ATOM 720 C C . VAL A 1 88 ? 9.552 9.837 -1.402 1.00 97.69 88 VAL A C 1
ATOM 722 O O . VAL A 1 88 ? 10.334 10.768 -1.602 1.00 97.69 88 VAL A O 1
ATOM 725 N N . ILE A 1 89 ? 9.865 8.564 -1.616 1.00 98.56 89 ILE A N 1
ATOM 726 C CA . ILE A 1 89 ? 11.119 8.081 -2.183 1.00 98.56 89 ILE A CA 1
ATOM 727 C C . ILE A 1 89 ? 10.775 7.300 -3.450 1.00 98.56 89 ILE A C 1
ATOM 729 O O . ILE A 1 89 ? 9.975 6.375 -3.406 1.00 98.56 89 ILE A O 1
ATOM 733 N N . VAL A 1 90 ? 11.374 7.648 -4.582 1.00 98.62 90 VAL A N 1
ATOM 734 C CA . VAL A 1 90 ? 11.257 6.898 -5.836 1.00 98.62 90 VAL A CA 1
ATOM 735 C C . VAL A 1 90 ? 12.626 6.335 -6.183 1.00 98.62 90 VAL A C 1
ATOM 737 O O . VAL A 1 90 ? 13.614 7.066 -6.246 1.00 98.62 90 VAL A O 1
ATOM 740 N N . LEU A 1 91 ? 12.674 5.024 -6.387 1.00 98.31 91 LEU A N 1
ATOM 741 C CA . LEU A 1 91 ? 13.868 4.221 -6.605 1.00 98.31 91 LEU A CA 1
ATOM 742 C C .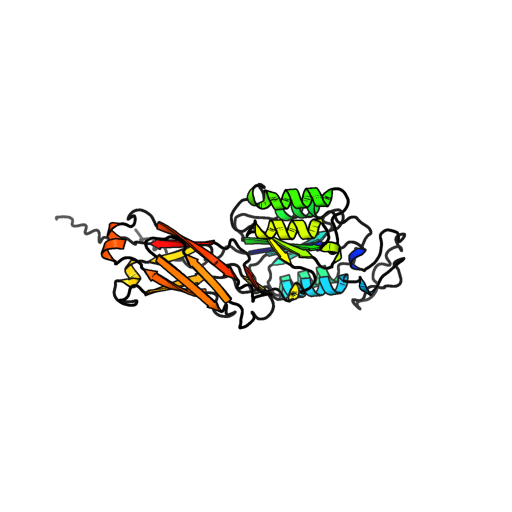 LEU A 1 91 ? 13.740 3.522 -7.966 1.00 98.31 91 LEU A C 1
ATOM 744 O O . LEU A 1 91 ? 13.223 2.405 -8.030 1.00 98.31 91 LEU A O 1
ATOM 748 N N . PRO A 1 92 ? 14.176 4.155 -9.069 1.00 96.44 92 PRO A N 1
ATOM 749 C CA . PRO A 1 92 ? 14.325 3.465 -10.343 1.00 96.44 92 PRO A CA 1
ATOM 750 C C . PRO A 1 92 ? 15.294 2.284 -10.194 1.00 96.44 92 PRO A C 1
ATOM 752 O O . PRO A 1 92 ? 16.393 2.453 -9.648 1.00 96.44 92 PRO A O 1
ATOM 755 N N . PHE A 1 93 ? 14.921 1.100 -10.678 1.00 94.44 93 PHE A N 1
ATOM 756 C CA . PHE A 1 93 ? 15.746 -0.103 -10.560 1.00 94.44 93 PHE A CA 1
ATOM 757 C C . PHE A 1 93 ? 15.829 -0.927 -11.850 1.00 94.44 93 PHE A C 1
ATOM 759 O O . PHE A 1 93 ? 14.986 -0.837 -12.739 1.00 94.44 93 PHE A O 1
ATOM 766 N N . ARG A 1 94 ? 16.907 -1.715 -11.941 1.00 89.88 94 ARG A N 1
ATOM 767 C CA . ARG A 1 94 ? 17.184 -2.711 -12.992 1.00 89.88 94 ARG A CA 1
ATOM 768 C C . ARG A 1 94 ? 17.832 -3.947 -12.345 1.00 89.88 94 ARG A C 1
ATOM 770 O O . ARG A 1 94 ? 17.216 -4.619 -11.525 1.00 89.88 94 ARG A O 1
ATOM 777 N N . ASN A 1 95 ? 19.124 -4.169 -12.607 1.00 88.38 95 ASN A N 1
ATOM 778 C CA . ASN A 1 95 ? 19.956 -5.126 -11.859 1.00 88.38 95 ASN A CA 1
ATOM 779 C C . ASN A 1 95 ? 20.251 -4.641 -10.422 1.00 88.38 95 ASN A C 1
ATOM 781 O O . ASN A 1 95 ? 20.668 -5.409 -9.562 1.00 88.38 95 ASN A O 1
ATOM 785 N N . GLU A 1 96 ? 20.099 -3.338 -10.193 1.00 92.38 96 GLU A N 1
ATOM 786 C CA . GLU A 1 96 ? 20.294 -2.646 -8.924 1.00 92.38 96 GLU A CA 1
ATOM 787 C C . GLU A 1 96 ? 19.428 -1.377 -8.895 1.00 92.38 96 GLU A C 1
ATOM 789 O O . GLU A 1 96 ? 18.839 -1.000 -9.912 1.00 92.38 96 GLU A O 1
ATOM 794 N N . ILE A 1 97 ? 19.381 -0.691 -7.752 1.00 95.44 97 ILE A N 1
ATOM 795 C CA . ILE A 1 97 ? 18.825 0.664 -7.659 1.00 95.44 97 ILE A CA 1
ATOM 796 C C . ILE A 1 97 ? 19.786 1.630 -8.356 1.00 95.44 97 ILE A C 1
ATOM 798 O O . ILE A 1 97 ? 20.940 1.758 -7.943 1.00 95.44 97 ILE A O 1
ATOM 802 N N . VAL A 1 98 ? 19.299 2.313 -9.391 1.00 94.62 98 VAL A N 1
ATOM 803 C CA . VAL A 1 98 ? 20.104 3.174 -10.279 1.00 94.62 98 VAL A CA 1
ATOM 804 C C . VAL A 1 98 ? 19.835 4.667 -10.085 1.00 94.62 98 VAL A C 1
ATOM 806 O O . VAL A 1 98 ? 20.531 5.501 -10.659 1.00 94.62 98 VAL A O 1
ATOM 809 N N . GLY A 1 99 ? 18.856 5.020 -9.254 1.00 95.50 99 GLY A N 1
ATOM 810 C CA . GLY A 1 99 ? 18.554 6.395 -8.882 1.00 95.50 99 GLY A CA 1
ATOM 811 C C . GLY A 1 99 ? 17.818 6.475 -7.550 1.00 95.50 99 GLY A C 1
ATOM 812 O O . GLY A 1 99 ? 17.291 5.481 -7.055 1.00 95.50 99 GLY A O 1
ATOM 813 N N . GLU A 1 100 ? 17.778 7.675 -6.979 1.00 97.88 100 GLU A N 1
ATOM 814 C CA . GLU A 1 100 ? 16.974 7.989 -5.800 1.00 97.88 100 GLU A CA 1
ATOM 815 C C . GLU A 1 100 ? 16.414 9.405 -5.951 1.00 97.88 100 GLU A C 1
ATOM 817 O O . GLU A 1 100 ? 17.168 10.376 -6.061 1.00 97.88 100 GLU A O 1
ATOM 822 N N . PHE A 1 101 ? 15.089 9.524 -5.952 1.00 98.25 101 PHE A N 1
ATOM 823 C CA . PHE A 1 101 ? 14.384 10.801 -5.880 1.00 98.25 101 PHE A CA 1
ATOM 824 C C . PHE A 1 101 ? 13.649 10.865 -4.558 1.00 98.25 101 PHE A C 1
ATOM 826 O O . PHE A 1 101 ? 12.932 9.933 -4.209 1.00 98.25 101 PHE A O 1
ATOM 833 N N . ARG A 1 102 ? 13.826 11.955 -3.818 1.00 98.38 102 ARG A N 1
ATOM 834 C CA . ARG A 1 102 ? 13.275 12.084 -2.474 1.00 98.38 102 ARG A CA 1
ATOM 835 C C . ARG A 1 102 ? 12.757 13.490 -2.244 1.00 98.38 102 ARG A C 1
ATOM 837 O O . ARG A 1 102 ? 13.499 14.455 -2.427 1.00 98.38 102 ARG A O 1
ATOM 844 N N . ALA A 1 103 ? 11.510 13.589 -1.803 1.00 98.25 103 ALA A N 1
ATOM 845 C CA . ALA A 1 103 ? 10.912 14.825 -1.318 1.00 98.25 103 ALA A CA 1
ATOM 846 C C . ALA A 1 103 ? 9.709 14.520 -0.415 1.00 98.25 103 ALA A C 1
ATOM 848 O O . ALA A 1 103 ? 9.166 13.420 -0.443 1.00 98.25 103 ALA A O 1
ATOM 849 N N . ASN A 1 104 ? 9.262 15.503 0.363 1.00 96.94 104 ASN A N 1
ATOM 850 C CA . ASN A 1 104 ? 7.964 15.417 1.035 1.00 96.94 104 ASN A CA 1
ATOM 851 C C . ASN A 1 104 ? 6.826 15.704 0.043 1.00 96.94 104 ASN A C 1
ATOM 853 O O . ASN A 1 104 ? 7.033 16.386 -0.962 1.00 96.94 104 ASN A O 1
ATOM 857 N N . ALA A 1 105 ? 5.614 15.247 0.346 1.00 94.88 105 ALA A N 1
ATOM 858 C CA . ALA A 1 105 ? 4.431 15.424 -0.497 1.00 94.88 105 ALA A CA 1
ATOM 859 C C . ALA A 1 105 ? 3.824 16.849 -0.466 1.00 94.88 105 ALA A C 1
ATOM 861 O O . ALA A 1 105 ? 2.636 17.026 -0.720 1.00 94.88 105 ALA A O 1
ATOM 862 N N . THR A 1 106 ? 4.629 17.878 -0.195 1.00 96.06 106 THR A N 1
ATOM 863 C CA . THR A 1 106 ? 4.239 19.289 -0.360 1.00 96.06 106 THR A CA 1
ATOM 864 C C . THR A 1 106 ? 4.094 19.639 -1.845 1.00 96.06 106 THR A C 1
ATOM 866 O O . THR A 1 106 ? 4.649 18.955 -2.708 1.00 96.06 106 THR A O 1
ATOM 869 N N . GLU A 1 107 ? 3.440 20.753 -2.189 1.00 96.44 107 GLU A N 1
ATOM 870 C CA . GLU A 1 107 ? 3.373 21.218 -3.590 1.00 96.44 107 GLU A CA 1
ATOM 871 C C . GLU A 1 107 ? 4.753 21.385 -4.258 1.00 96.44 107 GLU A C 1
ATOM 873 O O . GLU A 1 107 ? 4.915 21.143 -5.458 1.00 96.44 107 GLU A O 1
ATOM 878 N N . SER A 1 108 ? 5.760 21.853 -3.516 1.00 98.00 108 SER A N 1
ATOM 879 C CA . SER A 1 108 ? 7.122 22.012 -4.039 1.00 98.00 108 SER A CA 1
ATOM 880 C C . SER A 1 108 ? 7.824 20.666 -4.215 1.00 98.00 108 SER A C 1
ATOM 882 O O . SER A 1 108 ? 8.432 20.440 -5.261 1.00 98.00 108 SER A O 1
ATOM 884 N N . GLY A 1 109 ? 7.694 19.755 -3.247 1.00 98.31 109 GLY A N 1
ATOM 885 C CA . GLY A 1 109 ? 8.287 18.422 -3.323 1.00 98.31 109 GLY A CA 1
ATOM 886 C C . GLY A 1 109 ? 7.649 17.557 -4.410 1.00 98.31 109 GLY A C 1
ATOM 887 O O . GLY A 1 109 ? 8.359 16.919 -5.185 1.00 98.31 109 GLY A O 1
ATOM 888 N N . LYS A 1 110 ? 6.323 17.631 -4.572 1.00 97.88 110 LYS A N 1
ATOM 889 C CA . LYS A 1 110 ? 5.585 17.010 -5.682 1.00 97.88 110 LYS A CA 1
ATOM 890 C C . LYS A 1 110 ? 6.072 17.497 -7.050 1.00 97.88 110 LYS A C 1
ATOM 892 O O . LYS A 1 110 ? 6.300 16.679 -7.940 1.00 97.88 110 LYS A O 1
ATOM 897 N N . ARG A 1 111 ? 6.287 18.809 -7.222 1.00 98.00 111 ARG A N 1
ATOM 898 C CA . ARG A 1 111 ? 6.865 19.372 -8.460 1.00 98.00 111 ARG A CA 1
ATOM 899 C C . ARG A 1 111 ? 8.287 18.874 -8.714 1.00 98.00 111 ARG A C 1
ATOM 901 O O . ARG A 1 111 ? 8.575 18.435 -9.820 1.00 98.00 111 ARG A O 1
ATOM 908 N N . GLN A 1 112 ? 9.137 18.865 -7.688 1.00 98.19 112 GLN A N 1
ATOM 909 C CA . GLN A 1 112 ? 10.498 18.338 -7.795 1.00 98.19 112 GLN A CA 1
ATOM 910 C C . GLN A 1 112 ? 10.504 16.868 -8.242 1.00 98.19 112 GLN A C 1
ATOM 912 O O . GLN A 1 112 ? 11.212 16.518 -9.185 1.00 98.19 112 GLN A O 1
ATOM 917 N N . LEU A 1 113 ? 9.703 16.014 -7.595 1.00 98.25 113 LEU A N 1
ATOM 918 C CA . LEU A 1 113 ? 9.590 14.597 -7.952 1.00 98.25 113 LEU A CA 1
ATOM 919 C C . LEU A 1 113 ? 9.090 14.429 -9.386 1.00 98.25 113 LEU A C 1
ATOM 921 O O . LEU A 1 113 ? 9.653 13.634 -10.135 1.00 98.25 113 LEU A O 1
ATOM 925 N N . ARG A 1 114 ? 8.086 15.215 -9.793 1.00 97.19 114 ARG A N 1
ATOM 926 C CA . ARG A 1 114 ? 7.585 15.222 -11.171 1.00 97.19 114 ARG A CA 1
ATOM 927 C C . ARG A 1 114 ? 8.695 15.508 -12.176 1.00 97.19 114 ARG A C 1
ATOM 929 O O . ARG A 1 114 ? 8.846 14.747 -13.128 1.00 97.19 114 ARG A O 1
ATOM 936 N N . ASP A 1 115 ? 9.474 16.561 -11.959 1.00 95.75 115 ASP A N 1
ATOM 937 C CA . ASP A 1 115 ? 10.545 16.951 -12.877 1.00 95.75 115 ASP A CA 1
ATOM 938 C C . ASP A 1 115 ? 11.639 15.874 -12.959 1.00 95.75 115 ASP A C 1
ATOM 940 O O . ASP A 1 115 ? 12.110 15.551 -14.051 1.00 95.75 115 ASP A O 1
ATOM 944 N N . GLN A 1 116 ? 12.004 15.259 -11.827 1.00 96.62 116 GLN A N 1
ATOM 945 C CA . GLN A 1 116 ? 12.990 14.172 -11.780 1.00 96.62 116 GLN A CA 1
ATOM 946 C C . GLN A 1 116 ? 12.502 12.908 -12.505 1.00 96.62 116 GLN A C 1
ATOM 948 O O . GLN A 1 116 ? 13.239 12.334 -13.308 1.00 96.62 116 GLN A O 1
ATOM 953 N N . ILE A 1 117 ? 11.252 12.501 -12.269 1.00 95.56 117 ILE A N 1
ATOM 954 C CA . ILE A 1 117 ? 10.641 11.308 -12.872 1.00 95.56 117 ILE A CA 1
ATOM 955 C C . ILE A 1 117 ? 10.441 11.498 -14.381 1.00 95.56 117 ILE A C 1
ATOM 957 O O . ILE A 1 117 ? 10.832 10.636 -15.167 1.00 95.56 117 ILE A O 1
ATOM 961 N N . MET A 1 118 ? 9.896 12.639 -14.817 1.00 90.81 118 MET A N 1
ATOM 962 C CA . MET A 1 118 ? 9.733 12.950 -16.247 1.00 90.81 118 MET A CA 1
ATOM 963 C C . MET A 1 118 ? 11.089 13.122 -16.950 1.00 90.81 118 MET A C 1
ATOM 965 O O . MET A 1 118 ? 11.261 12.753 -18.117 1.00 90.81 118 MET A O 1
ATOM 969 N N . GLY A 1 119 ? 12.084 13.645 -16.231 1.00 87.88 119 GLY A N 1
ATOM 970 C CA . GLY A 1 119 ? 13.459 13.774 -16.699 1.00 87.88 119 GLY A CA 1
ATOM 971 C C . GLY A 1 119 ? 14.189 12.440 -16.878 1.00 87.88 119 GLY A C 1
ATOM 972 O O . GLY A 1 119 ? 15.164 12.394 -17.633 1.00 87.88 119 GLY A O 1
ATOM 973 N N . TRP A 1 120 ? 13.719 11.353 -16.253 1.00 86.56 120 TRP A N 1
ATOM 974 C CA . TRP A 1 120 ? 14.378 10.050 -16.317 1.00 86.56 120 TRP A CA 1
ATOM 975 C C . TRP A 1 120 ? 14.352 9.458 -17.726 1.00 86.56 120 TRP A C 1
ATOM 977 O O . TRP A 1 120 ? 13.295 9.339 -18.351 1.00 86.56 120 TRP A O 1
ATOM 987 N N . ASN A 1 121 ? 15.529 9.084 -18.230 1.00 79.38 121 ASN A N 1
ATOM 988 C CA . ASN A 1 121 ? 15.724 8.600 -19.597 1.00 79.38 121 ASN A CA 1
ATOM 989 C C . ASN A 1 121 ? 16.741 7.464 -19.732 1.00 79.38 121 ASN A C 1
ATOM 991 O O . ASN A 1 121 ? 17.052 7.062 -20.853 1.00 79.38 121 ASN A O 1
ATOM 995 N N . ASP A 1 122 ? 17.251 6.963 -18.609 1.00 80.62 122 ASP A N 1
ATOM 996 C CA . ASP A 1 122 ? 18.249 5.902 -18.573 1.00 80.62 122 ASP A CA 1
ATOM 997 C C . ASP A 1 122 ? 17.562 4.528 -18.602 1.00 80.62 122 ASP A C 1
ATOM 999 O O . ASP A 1 122 ? 17.449 3.839 -17.588 1.00 80.62 122 ASP A O 1
ATOM 1003 N N . LEU A 1 123 ? 17.069 4.143 -19.782 1.00 76.12 123 LEU A N 1
ATOM 1004 C CA . LEU A 1 123 ? 16.615 2.779 -20.056 1.00 76.12 123 LEU A CA 1
ATOM 1005 C C . LEU A 1 123 ? 17.786 1.980 -20.619 1.00 76.12 123 LEU A C 1
ATOM 1007 O O . LEU A 1 123 ? 18.358 2.357 -21.640 1.00 76.12 123 LEU A O 1
ATOM 1011 N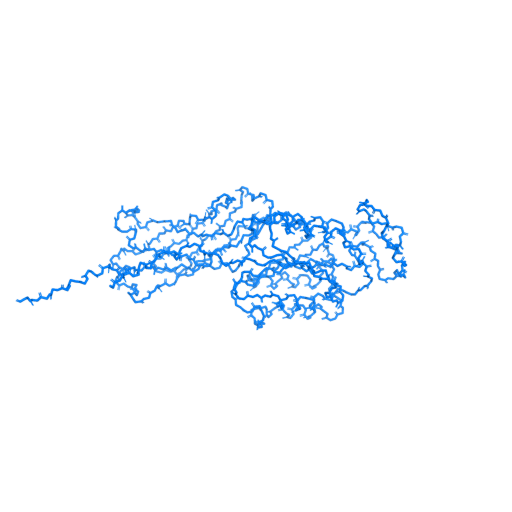 N . MET A 1 124 ? 18.139 0.877 -19.960 1.00 74.56 124 MET A N 1
ATOM 1012 C CA . MET A 1 124 ? 19.212 -0.014 -20.412 1.00 74.56 124 MET A CA 1
ATOM 1013 C C . MET A 1 124 ? 18.743 -1.466 -20.379 1.00 74.56 124 MET A C 1
ATOM 1015 O O . MET A 1 124 ? 17.904 -1.822 -19.543 1.00 74.56 124 MET A O 1
ATOM 1019 N N . PRO A 1 125 ? 19.320 -2.329 -21.235 1.00 70.88 125 PRO A N 1
ATOM 1020 C CA . PRO A 1 125 ? 19.183 -3.768 -21.088 1.00 70.88 125 PRO A CA 1
ATOM 1021 C C . PRO A 1 125 ? 19.646 -4.219 -19.699 1.00 70.88 125 PRO A C 1
ATOM 1023 O O . PRO A 1 125 ? 20.679 -3.780 -19.191 1.00 70.88 125 PRO A O 1
ATOM 1026 N N . GLY A 1 126 ? 18.900 -5.134 -19.095 1.00 71.31 126 GLY A N 1
ATOM 1027 C CA . GLY A 1 126 ? 19.176 -5.651 -17.762 1.00 71.31 126 GLY A CA 1
ATOM 1028 C C . GLY A 1 126 ? 18.304 -6.858 -17.458 1.00 71.31 126 GLY A C 1
ATOM 1029 O O . GLY A 1 126 ? 17.430 -7.208 -18.247 1.00 71.31 126 GLY A O 1
ATOM 1030 N N . GLY A 1 127 ? 18.601 -7.528 -16.353 1.00 78.69 127 GLY A N 1
ATOM 1031 C CA . GLY A 1 127 ? 17.653 -8.410 -15.697 1.00 78.69 127 GLY A CA 1
ATOM 1032 C C . GLY A 1 127 ? 16.837 -7.637 -14.665 1.00 78.69 127 GLY A C 1
ATOM 1033 O O . GLY A 1 127 ? 17.271 -6.610 -14.141 1.00 78.69 127 GLY A O 1
ATOM 1034 N N . THR A 1 128 ? 15.669 -8.175 -14.355 1.00 82.75 128 THR A N 1
ATOM 1035 C CA . THR A 1 128 ? 14.764 -7.661 -13.330 1.00 82.75 128 THR A CA 1
ATOM 1036 C C . THR A 1 128 ? 15.172 -8.263 -11.981 1.00 82.75 128 THR A C 1
ATOM 1038 O O . THR A 1 128 ? 14.810 -9.399 -11.667 1.00 82.75 128 THR A O 1
ATOM 1041 N N . PHE A 1 129 ? 16.033 -7.567 -11.221 1.00 89.00 129 PHE A N 1
ATOM 1042 C CA . PHE A 1 129 ? 16.601 -8.063 -9.950 1.00 89.00 129 PHE A CA 1
ATOM 1043 C C . PHE A 1 129 ? 15.750 -7.612 -8.760 1.00 89.00 129 PHE A C 1
ATOM 1045 O O . PHE A 1 129 ? 16.179 -6.856 -7.878 1.00 89.00 129 PHE A O 1
ATOM 1052 N N . THR A 1 130 ? 14.494 -8.048 -8.782 1.00 91.06 130 THR A N 1
ATOM 1053 C CA . THR A 1 130 ? 13.447 -7.597 -7.870 1.00 91.06 130 THR A CA 1
ATOM 1054 C C . THR A 1 130 ? 13.769 -7.893 -6.410 1.00 91.06 130 THR A C 1
ATOM 1056 O O . THR A 1 130 ? 13.583 -7.023 -5.564 1.00 91.06 130 THR A O 1
ATOM 1059 N N . ALA A 1 131 ? 14.285 -9.085 -6.089 1.00 93.62 131 ALA A N 1
ATOM 1060 C CA . ALA A 1 131 ? 14.561 -9.470 -4.706 1.00 93.62 131 ALA A CA 1
ATOM 1061 C C . ALA A 1 131 ? 15.702 -8.637 -4.123 1.00 93.62 131 ALA A C 1
ATOM 1063 O O . ALA A 1 131 ? 15.600 -8.113 -3.011 1.00 93.62 131 ALA A O 1
ATOM 1064 N N . THR A 1 132 ? 16.780 -8.491 -4.892 1.00 94.12 132 THR A N 1
ATOM 1065 C CA . THR A 1 132 ? 17.945 -7.698 -4.500 1.00 94.12 132 THR A CA 1
ATOM 1066 C C . THR A 1 132 ? 17.565 -6.231 -4.280 1.00 94.12 132 THR A C 1
ATOM 1068 O O . THR A 1 132 ? 17.920 -5.637 -3.256 1.00 94.12 132 THR A O 1
ATOM 1071 N N . CYS A 1 133 ? 16.797 -5.643 -5.201 1.00 96.12 133 CYS A N 1
ATOM 1072 C CA . CYS A 1 133 ? 16.375 -4.249 -5.093 1.00 96.12 133 CYS A CA 1
ATOM 1073 C C . CYS A 1 133 ? 15.365 -4.034 -3.957 1.00 96.12 133 CYS A C 1
ATOM 1075 O O . CYS A 1 133 ? 15.494 -3.059 -3.216 1.00 96.12 133 CYS A O 1
ATOM 1077 N N . LEU A 1 134 ? 14.435 -4.972 -3.746 1.00 96.25 134 LEU A N 1
ATOM 1078 C CA . LEU A 1 134 ? 13.485 -4.944 -2.633 1.00 96.25 134 LEU A CA 1
ATOM 1079 C C . LEU A 1 134 ? 14.205 -4.964 -1.277 1.00 96.25 134 LEU A C 1
ATOM 1081 O O . LEU A 1 134 ? 13.934 -4.120 -0.424 1.00 96.25 134 LEU A O 1
ATOM 1085 N N . ARG A 1 135 ? 15.189 -5.856 -1.096 1.00 95.62 135 ARG A N 1
ATOM 1086 C CA . ARG A 1 135 ? 16.009 -5.921 0.131 1.00 95.62 135 ARG A CA 1
ATOM 1087 C C . ARG A 1 135 ? 16.758 -4.619 0.410 1.00 95.62 135 ARG A C 1
ATOM 1089 O O . ARG A 1 135 ? 16.926 -4.237 1.563 1.00 95.62 135 ARG A O 1
ATOM 1096 N N . ARG A 1 136 ? 17.217 -3.925 -0.633 1.00 96.56 136 ARG A N 1
ATOM 1097 C CA . ARG A 1 136 ? 17.869 -2.620 -0.475 1.00 96.56 136 ARG A CA 1
ATOM 1098 C C . ARG A 1 136 ? 16.858 -1.522 -0.140 1.00 96.56 136 ARG A C 1
ATOM 1100 O O . ARG A 1 136 ? 17.152 -0.667 0.690 1.00 96.56 136 ARG A O 1
ATOM 1107 N N . ALA A 1 137 ? 15.675 -1.564 -0.746 1.00 97.44 137 ALA A N 1
ATOM 1108 C CA . ALA A 1 137 ? 14.613 -0.590 -0.529 1.00 97.44 137 ALA A CA 1
ATOM 1109 C C . ALA A 1 137 ? 14.015 -0.654 0.894 1.00 97.44 137 ALA A C 1
ATOM 1111 O O . ALA A 1 137 ? 13.734 0.394 1.473 1.00 97.44 137 ALA A O 1
ATOM 1112 N N . VAL A 1 138 ? 13.918 -1.834 1.523 1.00 96.62 138 VAL A N 1
ATOM 1113 C CA . VAL A 1 138 ? 13.499 -1.923 2.943 1.00 96.62 138 VAL A CA 1
ATOM 1114 C C . VAL A 1 138 ? 14.515 -1.300 3.908 1.00 96.62 138 VAL A C 1
ATOM 1116 O O . VAL A 1 138 ? 14.166 -0.946 5.028 1.00 96.62 138 VAL A O 1
ATOM 1119 N N . GLY A 1 139 ? 15.762 -1.075 3.475 1.00 95.75 139 GLY A N 1
ATOM 1120 C CA . GLY A 1 139 ? 16.764 -0.339 4.254 1.00 95.75 139 GLY A CA 1
ATOM 1121 C C . GLY A 1 139 ? 16.403 1.131 4.508 1.00 95.75 139 GLY A C 1
ATOM 1122 O O . GLY A 1 139 ? 17.006 1.769 5.367 1.00 95.75 139 GLY A O 1
ATOM 1123 N N . PHE A 1 140 ? 15.410 1.668 3.794 1.00 96.00 140 PHE A N 1
ATOM 1124 C CA . PHE A 1 140 ? 14.851 2.995 4.039 1.00 96.00 140 PHE A CA 1
ATOM 1125 C C . PHE A 1 140 ? 13.694 2.976 5.047 1.00 96.00 140 PHE A C 1
ATOM 1127 O O . PHE A 1 140 ? 13.095 4.022 5.275 1.00 96.00 140 PHE A O 1
ATOM 1134 N N . PHE A 1 141 ? 13.328 1.836 5.638 1.00 95.00 141 PHE A N 1
ATOM 1135 C CA . PHE A 1 141 ? 12.291 1.793 6.670 1.00 95.00 141 PHE A CA 1
ATOM 1136 C C . PHE A 1 141 ? 12.788 2.414 7.978 1.00 95.00 141 PHE A C 1
ATOM 1138 O O . PHE A 1 141 ? 13.937 2.225 8.379 1.00 95.00 141 PHE A O 1
ATOM 1145 N N . THR A 1 142 ? 11.918 3.164 8.659 1.00 90.88 142 THR A N 1
ATOM 1146 C CA . THR A 1 142 ? 12.203 3.681 10.006 1.00 90.88 142 THR A CA 1
ATOM 1147 C C . THR A 1 142 ? 11.028 3.443 10.958 1.00 90.88 142 THR A C 1
ATOM 1149 O O . THR A 1 142 ? 9.874 3.510 10.537 1.00 90.88 142 THR A O 1
ATOM 1152 N N . PRO A 1 143 ? 11.290 3.158 12.248 1.00 87.75 143 PRO A N 1
ATOM 1153 C CA . PRO A 1 143 ? 10.252 2.750 13.201 1.00 87.75 143 PRO A CA 1
ATOM 1154 C C . PRO A 1 143 ? 9.296 3.881 13.619 1.00 87.75 143 PRO A C 1
ATOM 1156 O O . PRO A 1 143 ? 8.212 3.614 14.148 1.00 87.75 143 PRO A O 1
ATOM 1159 N N . ASP A 1 144 ? 9.686 5.138 13.400 1.00 86.44 144 ASP A N 1
ATOM 1160 C CA . ASP A 1 144 ? 8.896 6.344 13.677 1.00 86.44 144 ASP A CA 1
ATOM 1161 C C . ASP A 1 144 ? 7.819 6.618 12.617 1.00 86.44 144 ASP A C 1
ATOM 1163 O O . ASP A 1 144 ? 6.998 7.517 12.797 1.00 86.44 144 ASP A O 1
ATOM 1167 N N . ARG A 1 145 ? 7.799 5.845 11.524 1.00 86.75 145 ARG A N 1
ATOM 1168 C CA . ARG A 1 145 ? 6.890 6.041 10.395 1.00 86.75 145 ARG A CA 1
ATOM 1169 C C . ARG A 1 145 ? 6.088 4.796 10.061 1.00 86.75 145 ARG A C 1
ATOM 1171 O O . ARG A 1 145 ? 6.497 3.680 10.366 1.00 86.75 145 ARG A O 1
ATOM 1178 N N . VAL A 1 146 ? 4.960 5.009 9.391 1.00 86.25 146 VAL A N 1
ATOM 1179 C CA . VAL A 1 146 ? 4.355 3.978 8.547 1.00 86.25 146 VAL A CA 1
ATOM 1180 C C . VAL A 1 146 ? 5.122 3.956 7.227 1.00 86.25 146 VAL A C 1
ATOM 1182 O O . VAL A 1 146 ? 5.091 4.930 6.482 1.00 86.25 146 VAL A O 1
ATOM 1185 N N . ASN A 1 147 ? 5.831 2.870 6.947 1.00 90.81 147 ASN A N 1
ATOM 1186 C CA . ASN A 1 147 ? 6.561 2.642 5.711 1.00 90.81 147 ASN A CA 1
ATOM 1187 C C . ASN A 1 147 ? 5.714 1.802 4.751 1.00 90.81 147 ASN A C 1
ATOM 1189 O O . ASN A 1 147 ? 5.320 0.681 5.071 1.00 90.81 147 ASN A O 1
ATOM 1193 N N . ARG A 1 148 ? 5.478 2.322 3.549 1.00 91.00 148 ARG A N 1
ATOM 1194 C CA . ARG A 1 148 ? 4.828 1.600 2.456 1.00 91.00 148 ARG A CA 1
ATOM 1195 C C . ARG A 1 148 ? 5.773 1.512 1.273 1.00 91.00 148 ARG A C 1
ATOM 1197 O O . ARG A 1 148 ? 6.185 2.538 0.736 1.00 91.00 148 ARG A O 1
ATOM 1204 N N . LEU A 1 149 ? 6.106 0.297 0.865 1.00 95.25 149 LEU A N 1
ATOM 1205 C CA . LEU A 1 149 ? 6.920 0.030 -0.310 1.00 95.25 149 LEU A CA 1
ATOM 1206 C C . LEU A 1 149 ? 6.015 -0.463 -1.435 1.00 95.25 149 LEU A C 1
ATOM 1208 O O . LEU A 1 149 ? 5.386 -1.502 -1.304 1.00 95.25 149 LEU A O 1
ATOM 1212 N N . ILE A 1 150 ? 5.952 0.285 -2.529 1.00 95.12 150 ILE A N 1
ATOM 1213 C CA . ILE A 1 150 ? 5.201 -0.042 -3.735 1.00 95.12 150 ILE A CA 1
ATOM 1214 C C . ILE A 1 150 ? 6.201 -0.505 -4.788 1.00 95.12 150 ILE A C 1
ATOM 1216 O O . ILE A 1 150 ? 7.021 0.286 -5.250 1.00 95.12 150 ILE A O 1
ATOM 1220 N N . LEU A 1 151 ? 6.158 -1.780 -5.149 1.00 96.00 151 LEU A N 1
ATOM 1221 C CA . LEU A 1 151 ? 7.022 -2.377 -6.160 1.00 96.00 151 LEU A CA 1
ATOM 1222 C C . LEU A 1 151 ? 6.258 -2.502 -7.479 1.00 96.00 151 LEU A C 1
ATOM 1224 O O . LEU A 1 151 ? 5.303 -3.264 -7.562 1.00 96.00 151 LEU A O 1
ATOM 1228 N N . LEU A 1 152 ? 6.705 -1.764 -8.494 1.00 95.56 152 LEU A N 1
ATOM 1229 C CA . LEU A 1 152 ? 6.158 -1.744 -9.851 1.00 95.56 152 LEU A CA 1
ATOM 1230 C C . LEU A 1 152 ? 7.051 -2.599 -10.757 1.00 95.56 152 LEU A C 1
ATOM 1232 O O . LEU A 1 152 ? 8.218 -2.246 -10.930 1.00 95.56 152 LEU A O 1
ATOM 1236 N N . THR A 1 153 ? 6.535 -3.687 -11.335 1.00 93.44 153 THR A N 1
ATOM 1237 C CA . THR A 1 153 ? 7.319 -4.579 -12.213 1.00 93.44 153 THR A CA 1
ATOM 1238 C C . THR A 1 153 ? 6.486 -5.153 -13.363 1.00 93.44 153 THR A C 1
ATOM 1240 O O . THR A 1 153 ? 5.286 -5.380 -13.216 1.00 93.44 153 THR A O 1
ATOM 1243 N N . ASP A 1 154 ? 7.113 -5.353 -14.524 1.00 88.56 154 ASP A N 1
ATOM 1244 C CA . ASP A 1 154 ? 6.486 -5.751 -15.795 1.00 88.56 154 ASP A CA 1
ATOM 1245 C C . ASP A 1 154 ? 6.784 -7.193 -16.224 1.00 88.56 154 ASP A C 1
ATOM 1247 O O . ASP A 1 154 ? 6.447 -7.585 -17.343 1.00 88.56 154 ASP A O 1
ATOM 1251 N N . GLY A 1 155 ? 7.430 -7.995 -15.380 1.00 83.44 155 GLY A N 1
ATOM 1252 C CA . GLY A 1 155 ? 7.768 -9.365 -15.743 1.00 83.44 155 GLY A CA 1
ATOM 1253 C C . GLY A 1 155 ? 8.349 -10.189 -14.605 1.00 83.44 155 GLY A C 1
ATOM 1254 O O . GLY A 1 155 ? 8.549 -9.717 -13.485 1.00 83.44 155 GLY A O 1
ATOM 1255 N N . GLU A 1 156 ? 8.627 -11.458 -14.905 1.00 82.56 156 GLU A N 1
ATOM 1256 C CA . GLU A 1 156 ? 9.226 -12.369 -13.935 1.00 82.56 156 GLU A CA 1
ATOM 1257 C C . GLU A 1 156 ? 10.658 -11.942 -13.552 1.00 82.56 156 GLU A C 1
ATOM 1259 O O . GLU A 1 156 ? 11.457 -11.546 -14.413 1.00 82.56 156 GLU A O 1
ATOM 1264 N N . PRO A 1 157 ? 11.040 -12.081 -12.268 1.00 84.19 157 PRO A N 1
ATOM 1265 C CA . PRO A 1 157 ? 12.408 -11.831 -11.840 1.00 84.19 157 PRO A CA 1
ATOM 1266 C C . PRO A 1 157 ? 13.415 -12.717 -12.586 1.00 84.19 157 PRO A C 1
ATOM 1268 O O . PRO A 1 157 ? 13.180 -13.895 -12.850 1.00 84.19 157 PRO A O 1
ATOM 1271 N N . SER A 1 158 ? 14.588 -12.167 -12.891 1.00 84.06 158 SER A N 1
ATOM 1272 C CA . SER A 1 158 ? 15.604 -12.884 -13.666 1.00 84.06 158 SER A CA 1
ATOM 1273 C C . SER A 1 158 ? 16.367 -13.936 -12.848 1.00 84.06 158 SER A C 1
ATOM 1275 O O . SER A 1 158 ? 16.857 -13.667 -11.755 1.00 84.06 158 SER A O 1
ATOM 1277 N N . GLY A 1 159 ? 16.591 -15.120 -13.425 1.00 84.50 159 GLY A N 1
ATOM 1278 C CA . GLY A 1 159 ? 17.449 -16.147 -12.820 1.00 84.50 159 GLY A CA 1
ATOM 1279 C C . GLY A 1 159 ? 16.885 -16.688 -11.503 1.00 84.50 159 GLY A C 1
ATOM 1280 O O . GLY A 1 159 ? 15.736 -17.107 -11.448 1.00 84.50 159 GLY A O 1
ATOM 1281 N N . ASN A 1 160 ? 17.694 -16.703 -10.439 1.00 90.50 160 ASN A N 1
ATOM 1282 C CA . ASN A 1 160 ? 17.266 -17.165 -9.112 1.00 90.50 160 ASN A CA 1
ATOM 1283 C C . ASN A 1 160 ? 16.579 -16.069 -8.271 1.00 90.50 160 ASN A C 1
ATOM 1285 O O . ASN A 1 160 ? 16.254 -16.313 -7.109 1.00 90.50 160 ASN A O 1
ATOM 1289 N N . GLU A 1 161 ? 16.370 -14.866 -8.819 1.00 91.12 161 GLU A N 1
ATOM 1290 C CA . GLU A 1 161 ? 15.723 -13.760 -8.103 1.00 91.12 161 GLU A CA 1
ATOM 1291 C C . GLU A 1 161 ? 14.274 -14.089 -7.726 1.00 91.12 161 GLU A C 1
ATOM 1293 O O . GLU A 1 161 ? 13.814 -13.635 -6.685 1.00 91.12 161 GLU A O 1
ATOM 1298 N N . GLY A 1 162 ? 13.570 -14.925 -8.500 1.00 91.00 162 GLY A N 1
ATOM 1299 C CA . GLY A 1 162 ? 12.190 -15.323 -8.193 1.00 91.00 162 GLY A CA 1
ATOM 1300 C C . GLY A 1 162 ? 12.078 -16.083 -6.870 1.00 91.00 162 GLY A C 1
ATOM 1301 O O . GLY A 1 162 ? 11.289 -15.719 -5.998 1.00 91.00 162 GLY A O 1
ATOM 1302 N N . ASP A 1 163 ? 12.935 -17.086 -6.667 1.00 93.12 163 ASP A N 1
ATOM 1303 C CA . ASP A 1 163 ? 12.977 -17.846 -5.413 1.00 93.12 163 ASP A CA 1
ATOM 1304 C C . ASP A 1 163 ? 13.449 -16.982 -4.234 1.00 93.12 163 ASP A C 1
ATOM 1306 O O . ASP A 1 163 ? 12.942 -17.108 -3.116 1.00 93.12 163 ASP A O 1
ATOM 1310 N N . GLN A 1 164 ? 14.404 -16.075 -4.472 1.00 95.06 164 GLN A N 1
ATOM 1311 C CA . GLN A 1 164 ? 14.876 -15.141 -3.448 1.00 95.06 164 GLN A CA 1
ATOM 1312 C C . GLN A 1 164 ? 13.801 -14.133 -3.033 1.00 95.06 164 GLN A C 1
ATOM 1314 O O . GLN A 1 164 ? 13.711 -13.807 -1.845 1.00 95.06 164 GLN A O 1
ATOM 1319 N N . LEU A 1 165 ? 13.013 -13.645 -3.995 1.00 94.69 165 LEU A N 1
ATOM 1320 C CA . LEU A 1 165 ? 11.899 -12.726 -3.785 1.00 94.69 165 LEU A CA 1
ATOM 1321 C C . LEU A 1 165 ? 10.824 -13.409 -2.949 1.00 94.69 165 LEU A C 1
ATOM 1323 O O . LEU A 1 165 ? 10.439 -12.895 -1.903 1.00 94.69 165 LEU A O 1
ATOM 1327 N N . LEU A 1 166 ? 10.406 -14.603 -3.363 1.00 94.75 166 LEU A N 1
ATOM 1328 C CA . LEU A 1 166 ? 9.375 -15.348 -2.658 1.00 94.75 166 LEU A CA 1
ATOM 1329 C C . LEU A 1 166 ? 9.814 -15.735 -1.241 1.00 94.75 166 LEU A C 1
ATOM 1331 O O . LEU A 1 166 ? 9.036 -15.625 -0.301 1.00 94.75 166 LEU A O 1
ATOM 1335 N N . SER A 1 167 ? 11.071 -16.146 -1.063 1.00 95.06 167 SER A N 1
ATOM 1336 C CA . SER A 1 167 ? 11.641 -16.406 0.264 1.00 95.06 167 SER A CA 1
ATOM 1337 C C . SER A 1 167 ? 11.617 -15.157 1.154 1.00 95.06 167 SER A C 1
ATOM 1339 O O . SER A 1 167 ? 11.275 -15.238 2.333 1.00 95.06 167 SER A O 1
ATOM 1341 N N . PHE A 1 168 ? 11.926 -13.987 0.585 1.00 94.94 168 PHE A N 1
ATOM 1342 C CA . PHE A 1 168 ? 11.890 -12.721 1.312 1.00 94.94 168 PHE A CA 1
ATOM 1343 C C . PHE A 1 168 ? 10.464 -12.325 1.728 1.00 94.94 168 PHE A C 1
ATOM 1345 O O . PHE A 1 168 ? 10.266 -11.967 2.886 1.00 94.94 168 PHE A O 1
ATOM 1352 N N . ILE A 1 169 ? 9.491 -12.457 0.817 1.00 94.25 169 ILE A N 1
ATOM 1353 C CA . ILE A 1 169 ? 8.055 -12.201 1.038 1.00 94.25 169 ILE A CA 1
ATOM 1354 C C . ILE A 1 169 ? 7.484 -13.147 2.101 1.00 94.25 169 ILE A C 1
ATOM 1356 O O . ILE A 1 169 ? 6.875 -12.697 3.066 1.00 94.25 169 ILE A O 1
ATOM 1360 N N . ARG A 1 170 ? 7.758 -14.453 2.000 1.00 94.56 170 ARG A N 1
ATOM 1361 C CA . ARG A 1 170 ? 7.323 -15.456 2.993 1.00 94.56 170 ARG A CA 1
ATOM 1362 C C . ARG A 1 170 ? 7.808 -15.156 4.404 1.00 94.56 170 ARG A C 1
ATOM 1364 O O . ARG A 1 170 ? 7.131 -15.480 5.371 1.00 94.56 170 ARG A O 1
ATOM 1371 N N . ASN A 1 171 ? 8.999 -14.575 4.519 1.00 93.12 171 ASN A N 1
ATOM 1372 C CA . ASN A 1 171 ? 9.604 -14.225 5.796 1.00 93.12 171 ASN A CA 1
ATOM 1373 C C . ASN A 1 171 ? 9.479 -12.728 6.116 1.00 93.12 171 ASN A C 1
ATOM 1375 O O . ASN A 1 171 ? 10.287 -12.223 6.893 1.00 93.12 171 ASN A O 1
ATOM 1379 N N . TRP A 1 172 ? 8.515 -12.007 5.527 1.00 93.06 172 TRP A N 1
ATOM 1380 C CA . TRP A 1 172 ? 8.366 -10.558 5.707 1.00 93.06 172 TRP A CA 1
ATOM 1381 C C . TRP A 1 172 ? 8.370 -10.159 7.189 1.00 93.06 172 TRP A C 1
ATOM 1383 O O . TRP A 1 172 ? 9.252 -9.425 7.619 1.00 93.06 172 TRP A O 1
ATOM 1393 N N . ASP A 1 173 ? 7.518 -10.742 8.025 1.00 87.56 173 ASP A N 1
ATOM 1394 C CA . ASP A 1 173 ? 7.461 -10.423 9.463 1.00 87.56 173 ASP A CA 1
ATOM 1395 C C . ASP A 1 173 ? 8.699 -10.904 10.249 1.00 87.56 173 ASP A C 1
ATOM 1397 O O . ASP A 1 173 ? 8.960 -10.459 11.372 1.00 87.56 173 ASP A O 1
ATOM 1401 N N . GLY A 1 174 ? 9.467 -11.830 9.670 1.00 87.50 174 GLY A N 1
ATOM 1402 C CA . GLY A 1 174 ? 10.672 -12.409 10.256 1.00 87.50 174 GLY A CA 1
ATOM 1403 C C . GLY A 1 174 ? 11.963 -11.656 9.924 1.00 87.50 174 GLY A C 1
ATOM 1404 O O . GLY A 1 174 ? 12.955 -11.823 10.642 1.00 87.50 174 GLY A O 1
ATOM 1405 N N . ASN A 1 175 ? 11.994 -10.832 8.869 1.00 88.81 175 ASN A N 1
ATOM 1406 C CA . ASN A 1 175 ? 13.197 -10.076 8.508 1.00 88.81 175 ASN A CA 1
ATOM 1407 C C . ASN A 1 175 ? 13.367 -8.866 9.435 1.00 88.81 175 ASN A C 1
ATOM 1409 O O . ASN A 1 175 ? 12.405 -8.207 9.807 1.00 88.81 175 ASN A O 1
ATOM 1413 N N . LYS A 1 176 ? 14.607 -8.540 9.810 1.00 89.88 176 LYS A N 1
ATOM 1414 C CA . LYS A 1 176 ? 14.900 -7.497 10.806 1.00 89.88 176 LYS A CA 1
ATOM 1415 C C . LYS A 1 176 ? 14.377 -6.115 10.396 1.00 89.88 176 LYS A C 1
ATOM 1417 O O . LYS A 1 176 ? 13.955 -5.350 11.256 1.00 89.88 176 LYS A O 1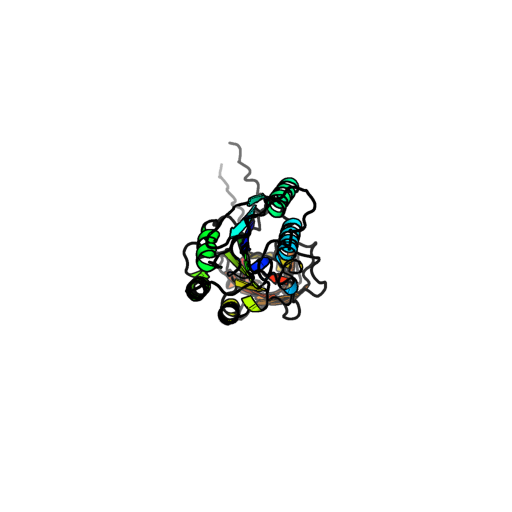
ATOM 1422 N N . GLU A 1 177 ? 14.463 -5.797 9.111 1.00 88.00 177 GLU A N 1
ATOM 1423 C CA . GLU A 1 177 ? 14.134 -4.492 8.535 1.00 88.00 177 GLU A CA 1
ATOM 1424 C C . GLU A 1 177 ? 12.622 -4.268 8.432 1.00 88.00 177 GLU A C 1
ATOM 1426 O O . GLU A 1 177 ? 12.152 -3.141 8.552 1.00 88.00 177 GLU A O 1
ATOM 1431 N N . THR A 1 178 ? 11.864 -5.343 8.225 1.00 88.88 178 THR A N 1
ATOM 1432 C CA . THR A 1 178 ? 10.414 -5.315 7.999 1.00 88.88 178 THR A CA 1
ATOM 1433 C C . THR A 1 178 ? 9.629 -5.749 9.235 1.00 88.88 178 THR A C 1
ATOM 1435 O O . THR A 1 178 ? 8.477 -5.352 9.387 1.00 88.88 178 THR A O 1
ATOM 1438 N N . ARG A 1 179 ? 10.255 -6.470 10.176 1.00 85.00 179 ARG A N 1
ATOM 1439 C CA . ARG A 1 179 ? 9.650 -6.865 11.451 1.00 85.00 179 ARG A CA 1
ATOM 1440 C C . ARG A 1 179 ? 9.209 -5.642 12.243 1.00 85.00 179 ARG A C 1
ATOM 1442 O O . ARG A 1 179 ? 10.015 -4.785 12.599 1.00 85.00 179 ARG A O 1
ATOM 1449 N N . GLY A 1 180 ? 7.941 -5.636 12.624 1.00 75.56 180 GLY A N 1
ATOM 1450 C CA . GLY A 1 180 ? 7.362 -4.610 13.477 1.00 75.56 180 GLY A CA 1
ATOM 1451 C C . GLY A 1 180 ? 6.051 -4.101 12.912 1.00 75.56 180 GLY A C 1
ATOM 1452 O O . GLY A 1 180 ? 5.476 -4.672 11.992 1.00 75.56 180 GLY A O 1
ATOM 1453 N N . GLU A 1 181 ? 5.554 -3.029 13.508 1.00 74.56 181 GLU A N 1
ATOM 1454 C CA . GLU A 1 181 ? 4.305 -2.417 13.085 1.00 74.56 181 GLU A CA 1
ATOM 1455 C C . GLU A 1 181 ? 4.564 -1.306 12.070 1.00 74.56 181 GLU A C 1
ATOM 1457 O O . GLU A 1 181 ? 5.438 -0.464 12.288 1.00 74.56 181 GLU A O 1
ATOM 1462 N N . GLY A 1 182 ? 3.749 -1.259 11.014 1.00 81.12 182 GLY A N 1
ATOM 1463 C CA . GLY A 1 182 ? 3.765 -0.158 10.055 1.00 81.12 182 GLY A CA 1
ATOM 1464 C C . GLY A 1 182 ? 4.709 -0.348 8.872 1.00 81.12 182 GLY A C 1
ATOM 1465 O O . GLY A 1 182 ? 5.142 0.655 8.329 1.00 81.12 182 GLY A O 1
ATOM 1466 N N . ASN A 1 183 ? 5.045 -1.579 8.482 1.00 89.38 183 ASN A N 1
ATOM 1467 C CA . ASN A 1 183 ? 5.887 -1.865 7.318 1.00 89.38 183 ASN A CA 1
ATOM 1468 C C . ASN A 1 183 ? 5.108 -2.712 6.311 1.00 89.38 183 ASN A C 1
ATOM 1470 O O . ASN A 1 183 ? 4.853 -3.884 6.571 1.00 89.38 183 ASN A O 1
ATOM 1474 N N . TYR A 1 184 ? 4.773 -2.130 5.163 1.00 89.69 184 TYR A N 1
ATOM 1475 C CA . TYR A 1 184 ? 3.854 -2.733 4.198 1.00 89.69 184 TYR A CA 1
ATOM 1476 C C . TYR A 1 184 ? 4.477 -2.842 2.808 1.00 89.69 184 TYR A C 1
ATOM 1478 O O . TYR A 1 184 ? 5.218 -1.947 2.383 1.00 89.69 184 TYR A O 1
ATOM 1486 N N . LEU A 1 185 ? 4.141 -3.913 2.091 1.00 92.94 185 LEU A N 1
ATOM 1487 C CA . LEU A 1 185 ? 4.499 -4.138 0.693 1.00 92.94 185 LEU A CA 1
ATOM 1488 C C . LEU A 1 185 ? 3.244 -4.095 -0.180 1.00 92.94 185 LEU A C 1
ATOM 1490 O O . LEU A 1 185 ? 2.285 -4.806 0.079 1.00 92.94 185 LEU A O 1
ATOM 1494 N N . VAL A 1 186 ? 3.276 -3.312 -1.254 1.00 92.06 186 VAL A N 1
ATOM 1495 C CA . VAL A 1 186 ? 2.303 -3.376 -2.347 1.00 92.06 186 VAL A CA 1
ATOM 1496 C C . VAL A 1 186 ? 3.047 -3.866 -3.582 1.00 92.06 186 VAL A C 1
ATOM 1498 O O . VAL A 1 186 ? 3.883 -3.150 -4.135 1.00 92.06 186 VAL A O 1
ATOM 1501 N N . TYR A 1 187 ? 2.785 -5.102 -3.985 1.00 93.75 187 TYR A N 1
ATOM 1502 C CA . TYR A 1 187 ? 3.374 -5.726 -5.161 1.00 93.75 187 TYR A CA 1
ATOM 1503 C C . TYR A 1 187 ? 2.466 -5.512 -6.371 1.00 93.75 187 TYR A C 1
ATOM 1505 O O . TYR A 1 187 ? 1.320 -5.948 -6.373 1.00 93.75 187 TYR A O 1
ATOM 1513 N N . VAL A 1 188 ? 2.963 -4.838 -7.402 1.00 93.50 188 VAL A N 1
ATOM 1514 C CA . VAL A 1 188 ? 2.149 -4.391 -8.534 1.00 93.50 188 VAL A CA 1
ATOM 1515 C C . VAL A 1 188 ? 2.661 -5.058 -9.797 1.00 93.50 188 VAL A C 1
ATOM 1517 O O . VAL A 1 188 ? 3.765 -4.771 -10.270 1.00 93.50 188 VAL A O 1
ATOM 1520 N N . MET A 1 189 ? 1.822 -5.926 -10.346 1.00 93.56 189 MET A N 1
ATOM 1521 C CA . MET A 1 189 ? 2.034 -6.586 -11.625 1.00 93.56 189 MET A CA 1
ATOM 1522 C C . MET A 1 189 ? 1.518 -5.670 -12.731 1.00 93.56 189 MET A C 1
ATOM 1524 O O . MET A 1 189 ? 0.316 -5.468 -12.868 1.00 93.56 189 MET A O 1
ATOM 1528 N N . LEU A 1 190 ? 2.427 -5.091 -13.514 1.00 92.19 190 LEU A N 1
ATOM 1529 C CA . LEU A 1 190 ? 2.065 -4.152 -14.581 1.00 92.19 190 LEU A CA 1
ATOM 1530 C C . LEU A 1 190 ? 1.598 -4.853 -15.868 1.00 92.19 190 LEU A C 1
ATOM 1532 O O . LEU A 1 190 ? 1.019 -4.209 -16.742 1.00 92.19 190 LEU A O 1
ATOM 1536 N N . THR A 1 191 ? 1.885 -6.148 -16.008 1.00 90.38 191 THR A N 1
ATOM 1537 C CA . THR A 1 191 ? 1.636 -6.954 -17.212 1.00 90.38 191 THR A CA 1
ATOM 1538 C C . THR A 1 191 ? 1.237 -8.379 -16.840 1.00 90.38 191 THR A C 1
ATOM 1540 O O . THR A 1 191 ? 1.559 -8.861 -15.751 1.00 90.38 191 THR A O 1
ATOM 1543 N N . ASP A 1 192 ? 0.600 -9.089 -17.772 1.00 87.69 192 ASP A N 1
ATOM 1544 C CA . ASP A 1 192 ? 0.289 -10.513 -17.606 1.00 87.69 192 ASP A CA 1
ATOM 1545 C C . ASP A 1 192 ? 1.560 -11.362 -17.438 1.00 87.69 192 ASP A C 1
ATOM 1547 O O . ASP A 1 192 ? 1.539 -12.370 -16.736 1.00 87.69 192 ASP A O 1
ATOM 1551 N N . GLU A 1 193 ? 2.691 -10.949 -18.022 1.00 85.81 193 GLU A N 1
ATOM 1552 C CA . GLU A 1 193 ? 3.979 -11.616 -17.822 1.00 85.81 193 GLU A CA 1
ATOM 1553 C C . GLU A 1 193 ? 4.467 -11.568 -16.366 1.00 85.81 193 GLU A C 1
ATOM 1555 O O . GLU A 1 193 ? 5.134 -12.502 -15.919 1.00 85.81 193 GLU A O 1
ATOM 1560 N N . ALA A 1 194 ? 4.133 -10.521 -15.605 1.00 84.75 194 ALA A N 1
ATOM 1561 C CA . ALA A 1 194 ? 4.426 -10.466 -14.172 1.00 84.75 194 ALA A CA 1
ATOM 1562 C C . ALA A 1 194 ? 3.545 -11.434 -13.354 1.00 84.75 194 ALA A C 1
ATOM 1564 O O . ALA A 1 194 ? 3.939 -11.847 -12.263 1.00 84.75 194 ALA A O 1
ATOM 1565 N N . ASN A 1 195 ? 2.399 -11.851 -13.903 1.00 83.56 195 ASN A N 1
ATOM 1566 C CA . ASN A 1 195 ? 1.485 -12.833 -13.316 1.00 83.56 195 ASN A CA 1
ATOM 1567 C C . ASN A 1 195 ? 1.814 -14.286 -13.730 1.00 83.56 195 ASN A C 1
ATOM 1569 O O . ASN A 1 195 ? 0.933 -15.134 -13.846 1.00 83.56 195 ASN A O 1
ATOM 1573 N N . GLY A 1 196 ? 3.091 -14.578 -13.999 1.00 84.56 196 GLY A N 1
ATOM 1574 C CA . GLY A 1 196 ? 3.576 -15.941 -14.226 1.00 84.56 196 GLY A CA 1
ATOM 1575 C C . GLY A 1 196 ? 3.617 -16.785 -12.942 1.00 84.56 196 GLY A C 1
ATOM 1576 O O . GLY A 1 196 ? 3.011 -16.453 -11.927 1.00 84.56 196 GLY A O 1
ATOM 1577 N N . ASN A 1 197 ? 4.401 -17.866 -12.936 1.00 87.25 197 ASN A N 1
ATOM 1578 C CA . ASN A 1 197 ? 4.452 -18.822 -11.813 1.00 87.25 197 ASN A CA 1
ATOM 1579 C C . ASN A 1 197 ? 4.892 -18.151 -10.496 1.00 87.25 197 ASN A C 1
ATOM 1581 O O . ASN A 1 197 ? 4.366 -18.429 -9.420 1.00 87.25 197 ASN A O 1
ATOM 1585 N N . ILE A 1 198 ? 5.865 -17.237 -10.566 1.00 89.94 198 ILE A N 1
ATOM 1586 C CA . ILE A 1 198 ? 6.278 -16.476 -9.380 1.00 89.94 198 ILE A CA 1
ATOM 1587 C C . ILE A 1 198 ? 5.172 -15.512 -8.932 1.00 89.94 198 ILE A C 1
ATOM 1589 O O . ILE A 1 198 ? 4.964 -15.378 -7.728 1.00 89.94 198 ILE A O 1
ATOM 1593 N N . GLY A 1 199 ? 4.453 -14.892 -9.870 1.00 88.81 199 GLY A N 1
ATOM 1594 C CA . GLY A 1 199 ? 3.344 -13.985 -9.577 1.00 88.81 199 GLY A CA 1
ATOM 1595 C C . GLY A 1 199 ? 2.196 -14.683 -8.850 1.00 88.81 199 GLY A C 1
ATOM 1596 O O . GLY A 1 199 ? 1.818 -14.246 -7.765 1.00 88.81 199 GLY A O 1
ATOM 1597 N N . GLU A 1 200 ? 1.732 -15.826 -9.362 1.00 91.06 200 GLU A N 1
ATOM 1598 C CA . GLU A 1 200 ? 0.695 -16.647 -8.714 1.00 91.06 200 GLU A CA 1
ATOM 1599 C C . GLU A 1 200 ? 1.080 -17.015 -7.275 1.00 91.06 200 GLU A C 1
ATOM 1601 O O . GLU A 1 200 ? 0.293 -16.869 -6.342 1.00 91.06 200 GLU A O 1
ATOM 1606 N N . ARG A 1 201 ? 2.339 -17.410 -7.058 1.00 93.62 201 ARG A N 1
ATOM 1607 C CA . ARG A 1 201 ? 2.838 -17.736 -5.715 1.00 93.62 201 ARG A CA 1
ATOM 1608 C C . ARG A 1 201 ? 2.904 -16.510 -4.807 1.00 93.62 201 ARG A C 1
ATOM 1610 O O . ARG A 1 201 ? 2.703 -16.652 -3.609 1.00 93.62 201 ARG A O 1
ATOM 1617 N N . ILE A 1 202 ? 3.191 -15.321 -5.334 1.00 92.69 202 ILE A N 1
ATOM 1618 C CA . ILE A 1 202 ? 3.152 -14.076 -4.550 1.00 92.69 202 ILE A CA 1
ATOM 1619 C C . ILE A 1 202 ? 1.715 -13.748 -4.133 1.00 92.69 202 ILE A C 1
ATOM 1621 O O . ILE A 1 202 ? 1.515 -13.356 -2.984 1.00 92.69 202 ILE A O 1
ATOM 1625 N N . ILE A 1 203 ? 0.729 -13.965 -5.012 1.00 91.69 203 ILE A N 1
ATOM 1626 C CA . ILE A 1 203 ? -0.696 -13.827 -4.675 1.00 91.69 203 ILE A CA 1
ATOM 1627 C C . ILE A 1 203 ? -1.040 -14.757 -3.505 1.00 91.69 203 ILE A C 1
ATOM 1629 O O . ILE A 1 203 ? -1.513 -14.278 -2.477 1.00 91.69 203 ILE A O 1
ATOM 1633 N N . GLU A 1 204 ? -0.690 -16.045 -3.593 1.00 92.62 204 GLU A N 1
ATOM 1634 C CA . GLU A 1 204 ? -0.935 -17.014 -2.512 1.00 92.62 204 GLU A CA 1
ATOM 1635 C C . GLU A 1 204 ? -0.290 -16.615 -1.172 1.00 92.62 204 GLU A C 1
ATOM 1637 O O . GLU A 1 204 ? -0.863 -16.851 -0.108 1.00 92.62 204 GLU A O 1
ATOM 1642 N N . GLU A 1 205 ? 0.921 -16.044 -1.183 1.00 91.62 205 GLU A N 1
ATOM 1643 C CA . GLU A 1 205 ? 1.560 -15.589 0.059 1.00 91.62 205 GLU A CA 1
ATOM 1644 C C . GLU A 1 205 ? 0.937 -14.291 0.596 1.00 91.62 205 GLU A C 1
ATOM 1646 O O . GLU A 1 205 ? 0.883 -14.116 1.813 1.00 91.62 205 GLU A O 1
ATOM 1651 N N . SER A 1 206 ? 0.432 -13.405 -0.269 1.00 88.44 206 SER A N 1
ATOM 1652 C CA . SER A 1 206 ? -0.268 -12.183 0.156 1.00 88.44 206 SER A CA 1
ATOM 1653 C C . SER A 1 206 ? -1.582 -12.483 0.881 1.00 88.44 206 SER A C 1
ATOM 1655 O O . SER A 1 206 ? -1.913 -11.836 1.867 1.00 88.44 206 SER A O 1
ATOM 1657 N N . GLU A 1 207 ? -2.279 -13.556 0.497 1.00 86.88 207 GLU A N 1
ATOM 1658 C CA . GLU A 1 207 ? -3.477 -14.022 1.207 1.00 86.88 207 GLU A CA 1
ATOM 1659 C C . GLU A 1 207 ? -3.176 -14.494 2.641 1.00 86.88 207 GLU A C 1
ATOM 1661 O O . GLU A 1 207 ? -4.075 -14.558 3.479 1.00 86.88 207 GLU A O 1
ATOM 1666 N N . ARG A 1 208 ? -1.911 -14.827 2.937 1.00 87.06 208 ARG A N 1
ATOM 1667 C CA . ARG A 1 208 ? -1.446 -15.286 4.256 1.00 87.06 208 ARG A CA 1
ATOM 1668 C C . ARG A 1 208 ? -0.774 -14.193 5.078 1.00 87.06 208 ARG A C 1
ATOM 1670 O O . ARG A 1 208 ? -0.517 -14.421 6.260 1.00 87.06 208 ARG A O 1
ATOM 1677 N N . ASN A 1 209 ? -0.440 -13.055 4.472 1.00 85.75 209 ASN A N 1
ATOM 1678 C CA . ASN A 1 209 ? 0.263 -11.969 5.136 1.00 85.75 209 ASN A CA 1
ATOM 1679 C C . ASN A 1 209 ? -0.447 -10.634 4.892 1.00 85.75 209 ASN A C 1
ATOM 1681 O O . ASN A 1 209 ? -0.319 -10.039 3.828 1.00 85.75 209 ASN A O 1
ATOM 1685 N N . ASP A 1 210 ? -1.124 -10.134 5.927 1.00 82.19 210 ASP A N 1
ATOM 1686 C CA . ASP A 1 210 ? -1.854 -8.862 5.883 1.00 82.19 210 ASP A CA 1
ATOM 1687 C C . ASP A 1 210 ? -0.962 -7.631 5.644 1.00 82.19 210 ASP A C 1
ATOM 1689 O O . ASP A 1 210 ? -1.474 -6.565 5.315 1.00 82.19 210 ASP A O 1
ATOM 1693 N N . ASP A 1 211 ? 0.360 -7.748 5.799 1.00 85.81 211 ASP A N 1
ATOM 1694 C CA . ASP A 1 211 ? 1.301 -6.665 5.513 1.00 85.81 211 ASP A CA 1
ATOM 1695 C C . ASP A 1 211 ? 1.700 -6.606 4.017 1.00 85.81 211 ASP A C 1
ATOM 1697 O O . ASP A 1 211 ? 2.504 -5.750 3.623 1.00 85.81 211 ASP A O 1
ATOM 1701 N N . ILE A 1 212 ? 1.150 -7.496 3.175 1.00 89.56 212 ILE A N 1
ATOM 1702 C CA . ILE A 1 212 ? 1.450 -7.610 1.743 1.00 89.56 212 ILE A CA 1
ATOM 1703 C C . ILE A 1 212 ? 0.161 -7.561 0.916 1.00 89.56 212 ILE A C 1
ATOM 1705 O O . ILE A 1 212 ? -0.678 -8.451 0.993 1.00 89.56 212 ILE A O 1
ATOM 1709 N N . SER A 1 213 ? 0.060 -6.562 0.045 1.00 88.12 213 SER A N 1
ATOM 1710 C CA . SER A 1 213 ? -0.996 -6.435 -0.960 1.00 88.12 213 SER A CA 1
ATOM 1711 C C . SER A 1 213 ? -0.460 -6.741 -2.352 1.00 88.12 213 SER A C 1
ATOM 1713 O O . SER A 1 213 ? 0.679 -6.392 -2.672 1.00 88.12 213 SER A O 1
ATOM 1715 N N . VAL A 1 214 ? -1.294 -7.328 -3.210 1.00 90.38 214 VAL A N 1
ATOM 1716 C CA . VAL A 1 214 ? -0.972 -7.574 -4.622 1.00 90.38 214 VAL A CA 1
ATOM 1717 C C . VAL A 1 214 ? -1.999 -6.888 -5.515 1.00 90.38 214 VAL A C 1
ATOM 1719 O O . VAL A 1 214 ? -3.200 -7.011 -5.295 1.00 90.38 214 VAL A O 1
ATOM 1722 N N . ILE A 1 215 ? -1.513 -6.171 -6.526 1.00 89.75 215 ILE A N 1
ATOM 1723 C CA . ILE A 1 215 ? -2.323 -5.562 -7.583 1.00 89.75 215 ILE A CA 1
ATOM 1724 C C . ILE A 1 215 ? -2.002 -6.274 -8.893 1.00 89.75 215 ILE A C 1
ATOM 1726 O O . ILE A 1 215 ? -0.840 -6.327 -9.308 1.00 89.75 215 ILE A O 1
ATOM 1730 N N . THR A 1 216 ? -3.037 -6.832 -9.518 1.00 89.31 216 THR A N 1
ATOM 1731 C CA . THR A 1 216 ? -2.952 -7.541 -10.794 1.00 89.31 216 THR A CA 1
ATOM 1732 C C . THR A 1 216 ? -3.083 -6.588 -11.990 1.00 89.31 216 THR A C 1
ATOM 1734 O O . THR A 1 216 ? -3.554 -5.459 -11.839 1.00 89.31 216 THR A O 1
ATOM 1737 N N . PRO A 1 217 ? -2.679 -7.023 -13.198 1.00 86.62 217 PRO A N 1
ATOM 1738 C CA . PRO A 1 217 ? -2.593 -6.152 -14.378 1.00 86.62 217 PRO A CA 1
ATOM 1739 C C . PRO A 1 217 ? -3.938 -5.631 -14.907 1.00 86.62 217 PRO A C 1
ATOM 1741 O O . PRO A 1 217 ? -3.977 -4.725 -15.741 1.00 86.62 217 PRO A O 1
ATOM 1744 N N . ASP A 1 218 ? -5.047 -6.217 -14.459 1.00 84.38 218 ASP A N 1
ATOM 1745 C CA . ASP A 1 218 ? -6.405 -5.893 -14.888 1.00 84.38 218 ASP A CA 1
ATOM 1746 C C . ASP A 1 218 ? -6.890 -4.526 -14.388 1.00 84.38 218 ASP A C 1
ATOM 1748 O O . ASP A 1 218 ? -7.800 -3.953 -14.991 1.00 84.38 218 ASP A O 1
ATOM 1752 N N . THR A 1 219 ? -6.259 -3.977 -13.345 1.00 77.56 219 THR A N 1
ATOM 1753 C CA . THR A 1 219 ? -6.608 -2.667 -12.785 1.00 77.56 219 THR A CA 1
ATOM 1754 C C . THR A 1 219 ? -5.394 -1.731 -12.781 1.00 77.56 219 THR A C 1
ATOM 1756 O O . THR A 1 219 ? -4.341 -2.081 -12.244 1.00 77.56 219 THR A O 1
ATOM 1759 N N . PRO A 1 220 ? -5.486 -0.518 -13.364 1.00 81.38 220 PRO A N 1
ATOM 1760 C CA . PRO A 1 220 ? -4.397 0.451 -13.299 1.00 81.38 220 PRO A CA 1
ATOM 1761 C C . PRO A 1 220 ? -4.100 0.831 -11.847 1.00 81.38 220 PRO A C 1
ATOM 1763 O O . PRO A 1 220 ? -5.000 1.227 -11.112 1.00 81.38 220 PRO A O 1
ATOM 1766 N N . ILE A 1 221 ? -2.827 0.819 -11.442 1.00 83.31 221 ILE A N 1
ATOM 1767 C CA . ILE A 1 221 ? -2.453 1.158 -10.058 1.00 83.31 221 ILE A CA 1
ATOM 1768 C C . ILE A 1 221 ? -2.920 2.560 -9.636 1.00 83.31 221 ILE A C 1
ATOM 1770 O O . ILE A 1 221 ? -3.251 2.783 -8.475 1.00 83.31 221 ILE A O 1
ATOM 1774 N N . SER A 1 222 ? -3.004 3.508 -10.574 1.00 82.00 222 SER A N 1
ATOM 1775 C CA . SER A 1 222 ? -3.476 4.867 -10.289 1.00 82.00 222 SER A CA 1
ATOM 1776 C C . SER A 1 222 ? -4.982 4.971 -10.028 1.00 82.00 222 SER A C 1
ATOM 1778 O O . SER A 1 222 ? -5.483 6.068 -9.762 1.00 82.00 222 SER A O 1
ATOM 1780 N N . GLU A 1 223 ? -5.709 3.861 -10.143 1.00 83.00 223 GLU A N 1
ATOM 1781 C CA . GLU A 1 223 ? -7.103 3.731 -9.731 1.00 83.00 223 GLU A CA 1
ATOM 1782 C C . GLU A 1 223 ? -7.243 3.148 -8.321 1.00 83.00 223 GLU A C 1
ATOM 1784 O O . GLU A 1 223 ? -8.334 3.200 -7.762 1.00 83.00 223 GLU A O 1
ATOM 1789 N N . HIS A 1 224 ? -6.157 2.653 -7.718 1.00 81.81 224 HIS A N 1
ATOM 1790 C CA . HIS A 1 224 ? -6.186 2.138 -6.357 1.00 81.81 224 HIS A CA 1
ATOM 1791 C C . HIS A 1 224 ? -6.080 3.261 -5.330 1.00 81.81 224 HIS A C 1
ATOM 1793 O O . HIS A 1 224 ? -5.191 4.115 -5.374 1.00 81.81 224 HIS A O 1
ATOM 1799 N N . SER A 1 225 ? -6.974 3.183 -4.358 1.00 79.75 225 SER A N 1
ATOM 1800 C CA . SER A 1 225 ? -7.000 3.992 -3.158 1.00 79.75 225 SER A CA 1
ATOM 1801 C C . SER A 1 225 ? -6.477 3.184 -1.980 1.00 79.75 225 SER A C 1
ATOM 1803 O O . SER A 1 225 ? -6.893 2.048 -1.753 1.00 79.75 225 SER A O 1
ATOM 1805 N N . PHE A 1 226 ? -5.576 3.777 -1.203 1.00 79.81 226 PHE A N 1
ATOM 1806 C CA . PHE A 1 226 ? -5.002 3.138 -0.021 1.00 79.81 226 PHE A CA 1
ATOM 1807 C C . PHE A 1 226 ? -5.430 3.863 1.247 1.00 79.81 226 PHE A C 1
ATOM 1809 O O . PHE A 1 226 ? -5.286 5.084 1.353 1.00 79.81 226 PHE A O 1
ATOM 1816 N N . VAL A 1 227 ? -5.886 3.095 2.234 1.00 79.19 227 VAL A N 1
ATOM 1817 C CA . VAL A 1 227 ? -6.339 3.608 3.530 1.00 79.19 227 VAL A CA 1
ATOM 1818 C C . VAL A 1 227 ? -5.532 2.970 4.643 1.00 79.19 227 VAL A C 1
ATOM 1820 O O . VAL A 1 227 ? -5.501 1.750 4.756 1.00 79.19 227 VAL A O 1
ATOM 1823 N N . SER A 1 228 ? -4.900 3.773 5.496 1.00 78.56 228 SER A N 1
ATOM 1824 C CA . SER A 1 228 ? -4.247 3.257 6.704 1.00 78.56 228 SER A CA 1
ATOM 1825 C C . SER A 1 228 ? -5.199 3.427 7.877 1.00 78.56 228 SER A C 1
ATOM 1827 O O . SER A 1 228 ? -5.565 4.550 8.209 1.00 78.56 228 SER A O 1
ATOM 1829 N N . ILE A 1 229 ? -5.598 2.338 8.520 1.00 80.50 229 ILE A N 1
ATOM 1830 C CA . ILE A 1 229 ? -6.495 2.385 9.681 1.00 80.50 229 ILE A CA 1
ATOM 1831 C C . ILE A 1 229 ? -5.656 2.489 10.957 1.00 80.50 229 ILE A C 1
ATOM 1833 O O . ILE A 1 229 ? -4.581 1.891 11.060 1.00 80.50 229 ILE A O 1
ATOM 1837 N N . ALA A 1 230 ? -6.116 3.281 11.926 1.00 79.19 230 ALA A N 1
ATOM 1838 C CA . ALA A 1 230 ? -5.425 3.432 13.195 1.00 79.19 230 ALA A CA 1
ATOM 1839 C C . ALA A 1 230 ? -5.451 2.091 13.921 1.00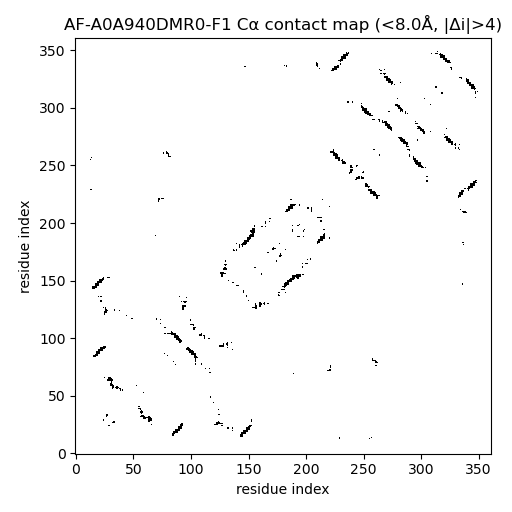 79.19 230 ALA A C 1
ATOM 1841 O O . ALA A 1 230 ? -6.506 1.492 14.116 1.00 79.19 230 ALA A O 1
ATOM 1842 N N . ARG A 1 231 ? -4.277 1.633 14.360 1.00 79.69 231 ARG A N 1
ATOM 1843 C CA . ARG A 1 231 ? -4.168 0.363 15.083 1.00 79.69 231 ARG A CA 1
ATOM 1844 C C . ARG A 1 231 ? -4.792 0.396 16.461 1.00 79.69 231 ARG A C 1
ATOM 1846 O O . ARG A 1 231 ? -5.066 -0.665 16.992 1.00 79.69 231 ARG A O 1
ATOM 1853 N N . ASN A 1 232 ? -4.960 1.570 17.053 1.00 84.19 232 ASN A N 1
ATOM 1854 C CA . ASN A 1 232 ? -5.477 1.696 18.403 1.00 84.19 232 ASN A CA 1
ATOM 1855 C C . ASN A 1 232 ? -6.718 2.572 18.393 1.00 84.19 232 ASN A C 1
ATOM 1857 O O . ASN A 1 232 ? -6.711 3.666 17.830 1.00 84.19 232 ASN A O 1
ATOM 1861 N N . ALA A 1 233 ? -7.750 2.096 19.070 1.00 88.06 233 ALA A N 1
ATOM 1862 C CA . ALA A 1 233 ? -8.930 2.867 19.415 1.00 88.06 233 ALA A CA 1
ATOM 1863 C C . ALA A 1 233 ? -9.242 2.638 20.898 1.00 88.06 233 ALA A C 1
ATOM 1865 O O . ALA A 1 233 ? -8.741 1.690 21.511 1.00 88.06 233 ALA A O 1
ATOM 1866 N N . SER A 1 234 ? -10.049 3.499 21.509 1.00 88.25 234 SER A N 1
ATOM 1867 C CA . SER A 1 234 ? -10.387 3.369 22.926 1.00 88.25 234 SER A CA 1
ATOM 1868 C C . SER A 1 234 ? -11.880 3.516 23.180 1.00 88.25 234 SER A C 1
ATOM 1870 O O . SER A 1 234 ? -12.573 4.329 22.572 1.00 88.25 234 SER A O 1
ATOM 1872 N N . ILE A 1 235 ? -12.369 2.724 24.132 1.00 85.56 235 ILE A N 1
ATOM 1873 C CA . ILE A 1 235 ? -13.700 2.852 24.713 1.00 85.56 235 ILE A CA 1
ATOM 1874 C C . ILE A 1 235 ? -13.511 3.226 26.178 1.00 85.56 235 ILE A C 1
ATOM 1876 O O . ILE A 1 235 ? -13.015 2.442 26.989 1.00 85.56 235 ILE A O 1
ATOM 1880 N N . HIS A 1 236 ? -13.943 4.429 26.534 1.00 83.88 236 HIS A N 1
ATOM 1881 C CA . HIS A 1 236 ? -14.044 4.846 27.924 1.00 83.88 236 HIS A CA 1
ATOM 1882 C C . HIS A 1 236 ? -15.364 4.341 28.496 1.00 83.88 236 HIS A C 1
ATOM 1884 O O . HIS A 1 236 ? -16.416 4.923 28.252 1.00 83.88 236 HIS A O 1
ATOM 1890 N N . VAL A 1 237 ? -15.315 3.248 29.260 1.00 77.88 237 VAL A N 1
ATOM 1891 C CA . VAL A 1 237 ? -16.520 2.521 29.706 1.00 77.88 237 VAL A CA 1
ATOM 1892 C C . VAL A 1 237 ? -17.504 3.449 30.432 1.00 77.88 237 VAL A C 1
ATOM 1894 O O . VAL A 1 237 ? -18.700 3.404 30.168 1.00 77.88 237 VAL A O 1
ATOM 1897 N N . ARG A 1 238 ? -17.003 4.352 31.285 1.00 74.81 238 ARG A N 1
ATOM 1898 C CA . ARG A 1 238 ? -17.824 5.294 32.071 1.00 74.81 238 ARG A CA 1
ATOM 1899 C C . ARG A 1 238 ? -18.641 6.276 31.227 1.00 74.81 238 ARG A C 1
ATOM 1901 O O . ARG A 1 238 ? -19.778 6.570 31.593 1.00 74.81 238 ARG A O 1
ATOM 1908 N N . ASP A 1 239 ? -18.122 6.712 30.078 1.00 74.00 239 ASP A N 1
ATOM 1909 C CA . ASP A 1 239 ? -18.806 7.681 29.205 1.00 74.00 239 ASP A CA 1
ATOM 1910 C C . ASP A 1 239 ? -20.169 7.154 28.715 1.00 74.00 239 ASP A C 1
ATOM 1912 O O . ASP A 1 239 ? -21.068 7.931 28.384 1.00 74.00 239 ASP A O 1
ATOM 1916 N N . TYR A 1 240 ? -20.354 5.831 28.726 1.00 69.00 240 TYR A N 1
ATOM 1917 C CA . TYR A 1 240 ? -21.575 5.157 28.291 1.00 69.00 240 TYR A CA 1
ATOM 1918 C C . TYR A 1 240 ? -22.594 4.913 29.405 1.00 69.00 240 TYR A C 1
ATOM 1920 O O . TYR A 1 240 ? -23.751 4.618 29.109 1.00 69.00 240 TYR A O 1
ATOM 1928 N N . PHE A 1 241 ? -22.207 5.086 30.669 1.00 65.31 241 PHE A N 1
ATOM 1929 C CA . PHE A 1 241 ? -23.081 4.842 31.820 1.00 65.31 241 PHE A CA 1
ATOM 1930 C C . PHE A 1 241 ? -23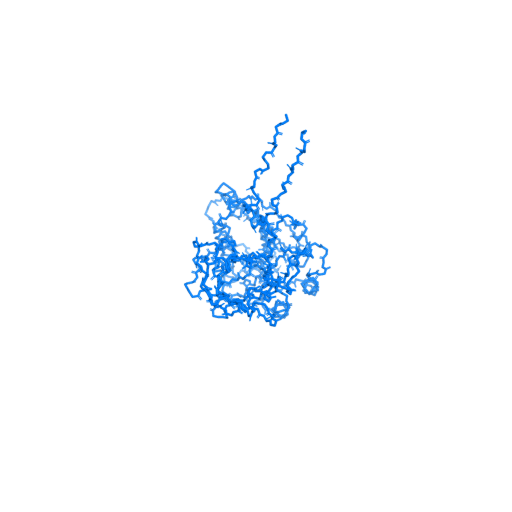.434 6.105 32.606 1.00 65.31 241 PHE A C 1
ATOM 1932 O O . PHE A 1 241 ? -24.502 6.152 33.214 1.00 65.31 241 PHE A O 1
ATOM 1939 N N . ASP A 1 242 ? -22.657 7.182 32.461 1.00 60.22 242 ASP A N 1
ATOM 1940 C CA . ASP A 1 242 ? -22.953 8.505 33.038 1.00 60.22 242 ASP A CA 1
ATOM 1941 C C . ASP A 1 242 ? -24.101 9.254 32.312 1.00 60.22 242 ASP A C 1
ATOM 1943 O O . ASP A 1 242 ? -24.276 10.467 32.448 1.00 60.22 242 ASP A O 1
ATOM 1947 N N . GLY A 1 243 ? -24.908 8.547 31.512 1.00 53.50 243 GLY A N 1
ATOM 1948 C CA . GLY A 1 243 ? -26.094 9.082 30.837 1.00 53.50 243 GLY A CA 1
ATOM 1949 C C . GLY A 1 243 ? -25.818 9.937 29.596 1.00 53.50 243 GLY A C 1
ATOM 1950 O O . GLY A 1 243 ? -26.758 10.523 29.058 1.00 53.50 243 GLY A O 1
ATOM 1951 N N . ARG A 1 244 ? -24.563 10.009 29.127 1.00 52.84 244 ARG A N 1
ATOM 1952 C CA . ARG A 1 244 ? -24.173 10.733 27.901 1.00 52.84 244 ARG A CA 1
ATOM 1953 C C . ARG A 1 244 ? -24.376 9.919 26.617 1.00 52.84 244 ARG A C 1
ATOM 1955 O O . ARG A 1 244 ? -24.601 10.517 25.571 1.00 52.84 244 ARG A O 1
ATOM 1962 N N . SER A 1 245 ? -24.398 8.589 26.718 1.00 53.25 245 SER A N 1
ATOM 1963 C CA . SER A 1 245 ? -24.694 7.659 25.618 1.00 53.25 245 SER A CA 1
ATOM 1964 C C . SER A 1 245 ? -25.707 6.589 26.056 1.00 53.25 245 SER A C 1
ATOM 1966 O O . SER A 1 245 ? -26.017 6.451 27.238 1.00 53.25 245 SER A O 1
ATOM 1968 N N . ALA A 1 246 ? -26.331 5.922 25.082 1.00 54.34 246 ALA A N 1
ATOM 1969 C CA . ALA A 1 246 ? -27.626 5.254 25.204 1.00 54.34 246 ALA A CA 1
ATOM 1970 C C . ALA A 1 246 ? -27.745 4.229 26.358 1.00 54.34 246 ALA A C 1
ATOM 1972 O O . ALA A 1 246 ? -26.917 3.338 26.518 1.00 54.34 246 ALA A O 1
ATOM 1973 N N . LYS A 1 247 ? -28.873 4.280 27.091 1.00 59.75 247 LYS A N 1
ATOM 1974 C CA . LYS A 1 247 ? -29.238 3.393 28.226 1.00 59.75 247 LYS A CA 1
ATOM 1975 C C . LYS A 1 247 ? -29.222 1.878 27.932 1.00 59.75 247 LYS A C 1
ATOM 1977 O O . LYS A 1 247 ? -29.491 1.086 28.826 1.00 59.75 247 LYS A O 1
ATOM 1982 N N . ASN A 1 248 ? -28.984 1.472 26.690 1.00 70.12 248 ASN A N 1
ATOM 1983 C CA . ASN A 1 248 ? -29.019 0.090 26.217 1.00 70.12 248 ASN A CA 1
ATOM 1984 C C . ASN A 1 248 ? -27.619 -0.504 25.968 1.00 70.12 248 ASN A C 1
ATOM 1986 O O . ASN A 1 248 ? -27.526 -1.528 25.296 1.00 70.12 248 ASN A O 1
ATOM 1990 N N . GLY A 1 249 ? -26.550 0.142 26.452 1.00 74.12 249 GLY A N 1
ATOM 1991 C CA . GLY A 1 249 ? -25.176 -0.338 26.276 1.00 74.12 249 GLY A CA 1
ATOM 1992 C C . GLY A 1 249 ? -24.654 -0.206 24.844 1.00 74.12 249 GLY A C 1
ATOM 1993 O O . GLY A 1 249 ? -23.643 -0.816 24.513 1.00 74.12 249 GLY A O 1
ATOM 1994 N N . ARG A 1 250 ? -25.334 0.558 23.979 1.00 84.12 250 ARG A N 1
ATOM 1995 C CA . ARG A 1 250 ? -24.883 0.820 22.608 1.00 84.12 250 ARG A CA 1
ATOM 1996 C C . ARG A 1 250 ? -24.041 2.083 22.549 1.00 84.12 250 ARG A C 1
ATOM 1998 O O . ARG A 1 250 ? -24.384 3.097 23.161 1.00 84.12 250 ARG A O 1
ATOM 2005 N N . GLY A 1 251 ? -22.980 2.024 21.760 1.00 86.19 251 GLY A N 1
ATOM 2006 C CA . GLY A 1 251 ? -22.046 3.120 21.579 1.00 86.19 251 GLY A CA 1
ATOM 2007 C C . GLY A 1 251 ? -21.481 3.187 20.171 1.00 86.19 251 GLY A C 1
ATOM 2008 O O . GLY A 1 251 ? -21.849 2.402 19.295 1.00 86.19 251 GLY A O 1
ATOM 2009 N N . VAL A 1 252 ? -20.595 4.158 19.971 1.00 88.19 252 VAL A N 1
ATOM 2010 C CA . VAL A 1 252 ? -19.871 4.353 18.719 1.00 88.19 252 VAL A CA 1
ATOM 2011 C C . VAL A 1 252 ? -18.394 4.512 19.050 1.00 88.19 252 VAL A C 1
ATOM 2013 O O . VAL A 1 252 ? -18.015 5.397 19.813 1.00 88.19 252 VAL A O 1
ATOM 2016 N N . LEU A 1 253 ? -17.578 3.623 18.505 1.00 88.94 253 LEU A N 1
ATOM 2017 C CA . LEU A 1 253 ? -16.130 3.645 18.592 1.00 88.94 253 LEU A CA 1
ATOM 2018 C C . LEU A 1 253 ? -15.592 4.489 17.441 1.00 88.94 253 LEU A C 1
ATOM 2020 O O . LEU A 1 253 ? -15.883 4.221 16.278 1.00 88.94 253 LEU A O 1
ATOM 2024 N N . GLU A 1 254 ? -14.804 5.505 17.766 1.00 89.62 254 GLU A N 1
ATOM 2025 C CA . GLU A 1 254 ? -14.110 6.303 16.765 1.00 89.62 254 GLU A CA 1
ATOM 2026 C C . GLU A 1 254 ? -12.805 5.599 16.374 1.00 89.62 254 GLU A C 1
ATOM 2028 O O . GLU A 1 254 ? -11.907 5.437 17.201 1.00 89.62 254 GLU A O 1
ATOM 2033 N N . VAL A 1 255 ? -12.708 5.170 15.115 1.00 87.69 255 VAL A N 1
ATOM 2034 C CA . VAL A 1 255 ? -11.483 4.604 14.540 1.00 87.69 255 VAL A CA 1
ATOM 2035 C C . VAL A 1 255 ? -10.955 5.568 13.491 1.00 87.69 255 VAL A C 1
ATOM 2037 O O . VAL A 1 255 ? -11.521 5.693 12.405 1.00 87.69 255 VAL A O 1
ATOM 2040 N N . SER A 1 256 ? -9.867 6.262 13.803 1.00 83.50 256 SER A N 1
ATOM 2041 C CA . SER A 1 256 ? -9.223 7.160 12.846 1.00 83.50 256 SER A CA 1
ATOM 2042 C C . SER A 1 256 ? -8.640 6.374 11.665 1.00 83.50 256 SER A C 1
ATOM 2044 O O . SER A 1 256 ? -8.154 5.254 11.826 1.00 83.50 256 SER A O 1
ATOM 2046 N N . TYR A 1 257 ? -8.632 6.971 10.477 1.00 80.75 257 TYR A N 1
ATOM 2047 C CA . TYR A 1 257 ? -7.880 6.470 9.323 1.00 80.75 257 TYR A CA 1
ATOM 2048 C C . TYR A 1 257 ? -7.116 7.610 8.648 1.00 80.75 257 TYR A C 1
ATOM 2050 O O . TYR A 1 257 ? -7.547 8.764 8.675 1.00 80.75 257 TYR A O 1
ATOM 2058 N N . SER A 1 258 ? -5.961 7.299 8.056 1.00 68.62 258 SER A N 1
ATOM 2059 C CA . SER A 1 258 ? -5.224 8.251 7.229 1.00 68.62 258 SER A CA 1
ATOM 2060 C C . SER A 1 258 ? -6.097 8.658 6.048 1.00 68.62 258 SER A C 1
ATOM 2062 O O . SER A 1 258 ? -6.779 7.802 5.483 1.00 68.62 258 SER A O 1
ATOM 2064 N N . HIS A 1 259 ? -6.040 9.927 5.636 1.00 63.00 259 HIS A N 1
ATOM 2065 C CA . HIS A 1 259 ? -6.708 10.362 4.411 1.00 63.00 259 HIS A CA 1
ATOM 2066 C C . HIS A 1 259 ? -6.415 9.408 3.257 1.00 63.00 259 HIS A C 1
ATOM 2068 O O . HIS A 1 259 ? -5.316 8.859 3.137 1.00 63.00 259 HIS A O 1
ATOM 2074 N N . VAL A 1 260 ? -7.458 9.155 2.477 1.00 62.22 260 VAL A N 1
ATOM 2075 C CA . VAL A 1 260 ? -7.404 8.157 1.425 1.00 62.22 260 VAL A CA 1
ATOM 2076 C C . VAL A 1 260 ? -6.644 8.737 0.257 1.00 62.22 260 VAL A C 1
ATOM 2078 O O . VAL A 1 260 ? -7.001 9.790 -0.266 1.00 62.22 260 VAL A O 1
ATOM 2081 N N . ASP A 1 261 ? -5.575 8.050 -0.115 1.00 62.56 261 ASP A N 1
ATOM 2082 C CA . ASP A 1 261 ? -4.734 8.463 -1.222 1.00 62.56 261 ASP A CA 1
ATOM 2083 C C . ASP A 1 261 ? -5.044 7.582 -2.426 1.00 62.56 261 ASP A C 1
ATOM 2085 O O . ASP A 1 261 ? -4.815 6.373 -2.375 1.00 62.56 261 ASP A O 1
ATOM 2089 N N . GLY A 1 262 ? -5.566 8.206 -3.479 1.00 62.50 262 GLY A N 1
ATOM 2090 C CA . GLY A 1 262 ? -6.039 7.571 -4.708 1.00 62.50 262 GLY A CA 1
ATOM 2091 C C . GLY A 1 262 ? -7.084 8.452 -5.406 1.00 62.50 262 GLY A C 1
ATOM 2092 O O . GLY A 1 262 ? -7.212 9.634 -5.058 1.00 62.50 262 GLY A O 1
ATOM 2093 N N . PRO A 1 263 ? -7.807 7.953 -6.424 1.00 62.09 263 PRO A N 1
ATOM 2094 C CA . PRO A 1 263 ? -9.014 8.624 -6.918 1.00 62.09 263 PRO A CA 1
ATOM 2095 C C . PRO A 1 263 ? -10.078 8.742 -5.809 1.00 62.09 263 PRO A C 1
ATOM 2097 O O . PRO A 1 263 ? -9.900 8.212 -4.710 1.00 62.09 263 PRO A O 1
ATOM 2100 N N . GLU A 1 264 ? -11.182 9.449 -6.085 1.00 67.62 264 GLU A N 1
ATOM 2101 C CA . GLU A 1 264 ? -12.347 9.449 -5.186 1.00 67.62 264 GLU A CA 1
ATOM 2102 C C . GLU A 1 264 ? -12.643 8.016 -4.723 1.00 67.62 264 GLU A C 1
ATOM 2104 O O . GLU A 1 264 ? -12.666 7.084 -5.529 1.00 67.62 264 GLU A O 1
ATOM 2109 N N . ILE A 1 265 ? -12.786 7.840 -3.406 1.00 69.75 265 ILE A N 1
ATOM 2110 C CA . ILE A 1 265 ? -13.213 6.565 -2.837 1.00 69.75 265 ILE A CA 1
ATOM 2111 C C . ILE A 1 265 ? -14.576 6.259 -3.436 1.00 69.75 265 ILE A C 1
ATOM 2113 O O . ILE A 1 265 ? -15.456 7.119 -3.388 1.00 69.75 265 ILE A O 1
ATOM 2117 N N . ASP A 1 266 ? -14.730 5.053 -3.975 1.00 71.19 266 ASP A N 1
ATOM 2118 C CA . ASP A 1 266 ? -16.022 4.579 -4.456 1.00 71.19 266 ASP A CA 1
ATOM 2119 C C . ASP A 1 266 ? -17.086 4.769 -3.359 1.00 71.19 266 ASP A C 1
ATOM 2121 O O . ASP A 1 266 ? -16.827 4.490 -2.186 1.00 71.19 266 ASP A O 1
ATOM 2125 N N . GLU A 1 267 ? -18.275 5.259 -3.714 1.00 70.50 267 GLU A N 1
ATOM 2126 C CA . GLU A 1 267 ? -19.369 5.442 -2.749 1.00 70.50 267 GLU A CA 1
ATOM 2127 C C . GLU A 1 267 ? -19.753 4.108 -2.084 1.00 70.50 267 GLU A C 1
ATOM 2129 O O . GLU A 1 267 ? -20.201 4.092 -0.934 1.00 70.50 267 GLU A O 1
ATOM 2134 N N . ASP A 1 268 ? -19.496 2.999 -2.783 1.00 73.62 268 ASP A N 1
ATOM 2135 C CA . ASP A 1 268 ? -19.712 1.631 -2.320 1.00 73.62 268 ASP A CA 1
ATOM 2136 C C . ASP A 1 268 ? -18.516 1.055 -1.538 1.00 73.62 268 ASP A C 1
ATOM 2138 O O . ASP A 1 268 ? -18.528 -0.116 -1.146 1.00 73.62 268 ASP A O 1
ATOM 2142 N N . ALA A 1 269 ? -17.459 1.837 -1.292 1.00 81.56 269 ALA A N 1
ATOM 2143 C CA . ALA A 1 269 ? -16.307 1.341 -0.561 1.00 81.56 269 ALA A CA 1
ATOM 2144 C C . ALA A 1 269 ? -16.628 1.205 0.930 1.00 81.56 269 ALA A C 1
ATOM 2146 O O . ALA A 1 269 ? -16.724 2.193 1.664 1.00 81.56 269 ALA A O 1
ATOM 2147 N N . VAL A 1 270 ? -16.784 -0.035 1.387 1.00 87.38 270 VAL A N 1
ATOM 2148 C CA . VAL A 1 270 ? -17.167 -0.343 2.761 1.00 87.38 270 VAL A CA 1
ATOM 2149 C C . VAL A 1 270 ? -16.122 -1.206 3.464 1.00 87.38 270 VAL A C 1
ATOM 2151 O O . VAL A 1 270 ? -15.519 -2.117 2.890 1.00 87.38 270 VAL A O 1
ATOM 2154 N N . PHE A 1 271 ? -15.924 -0.919 4.746 1.00 89.88 271 PHE A N 1
ATOM 2155 C CA . PHE A 1 271 ? -15.162 -1.750 5.666 1.00 89.88 271 PHE A CA 1
ATOM 2156 C C . PHE A 1 271 ? -16.107 -2.457 6.623 1.00 89.88 271 PHE A C 1
ATOM 2158 O O . PHE A 1 271 ? -17.033 -1.851 7.163 1.00 89.88 271 PHE A O 1
ATOM 2165 N N . HIS A 1 272 ? -15.852 -3.736 6.859 1.00 92.12 272 HIS A N 1
ATOM 2166 C CA . HIS A 1 272 ? -16.532 -4.518 7.875 1.00 92.12 272 HIS A CA 1
ATOM 2167 C C . HIS A 1 272 ? -15.613 -4.659 9.084 1.00 92.12 272 HIS A C 1
ATOM 2169 O O . HIS A 1 272 ? -14.468 -5.090 8.972 1.00 92.12 272 HIS A O 1
ATOM 2175 N N . PHE A 1 273 ? -16.128 -4.241 10.234 1.00 93.25 273 PHE A N 1
ATOM 2176 C CA . PHE A 1 273 ? -15.514 -4.396 11.538 1.00 93.25 273 PHE A CA 1
ATOM 2177 C C . PHE A 1 273 ? -16.210 -5.503 12.321 1.00 93.25 273 PHE A C 1
ATOM 2179 O O . PHE A 1 273 ? -17.439 -5.499 12.440 1.00 93.25 273 PHE A O 1
ATOM 2186 N N . SER A 1 274 ? -15.428 -6.404 12.906 1.00 94.81 274 SER A N 1
ATOM 2187 C CA . SER A 1 274 ? -15.931 -7.484 13.748 1.00 94.81 274 SER A CA 1
ATOM 2188 C C . SER A 1 274 ? -15.045 -7.700 14.970 1.00 94.81 274 SER A C 1
ATOM 2190 O O . SER A 1 274 ? -13.825 -7.589 14.906 1.00 94.81 274 SER A O 1
ATOM 2192 N N . VAL A 1 275 ? -15.658 -8.035 16.101 1.00 93.94 275 VAL A N 1
ATOM 2193 C CA . VAL A 1 275 ? -14.951 -8.567 17.274 1.00 93.94 275 VAL A CA 1
ATOM 2194 C C . VAL A 1 275 ? -15.419 -10.001 17.462 1.00 93.94 275 VAL A C 1
ATOM 2196 O O . VAL A 1 275 ? -16.576 -10.235 17.823 1.00 93.94 275 VAL A O 1
ATOM 2199 N N . GLU A 1 276 ? -14.527 -10.953 17.205 1.00 86.38 276 GLU A N 1
ATOM 2200 C CA . GLU A 1 276 ? -14.773 -12.369 17.470 1.00 86.38 276 GLU A CA 1
ATOM 2201 C C . GLU A 1 276 ? -14.520 -12.664 18.956 1.00 86.38 276 GLU A C 1
ATOM 2203 O O . GLU A 1 276 ? -13.581 -12.137 19.547 1.00 86.38 276 GLU A O 1
ATOM 2208 N N . ASP A 1 277 ? -15.395 -13.463 19.574 1.00 84.06 277 ASP A N 1
ATOM 2209 C CA . ASP A 1 277 ? -15.202 -14.056 20.906 1.00 84.06 277 ASP A CA 1
ATOM 2210 C C . ASP A 1 277 ? -14.645 -13.121 21.999 1.00 84.06 277 ASP A C 1
ATOM 2212 O O . ASP A 1 277 ? -13.593 -13.344 22.596 1.00 84.06 277 ASP A O 1
ATOM 2216 N N . ASN A 1 278 ? -15.413 -12.078 22.325 1.00 90.75 278 ASN A N 1
ATOM 2217 C CA . ASN A 1 278 ? -15.145 -11.208 23.471 1.00 90.75 278 ASN A CA 1
ATOM 2218 C C . ASN A 1 278 ? -16.329 -11.147 24.447 1.00 90.75 278 ASN A C 1
ATOM 2220 O O . ASN A 1 278 ? -17.474 -11.032 24.015 1.00 90.75 278 ASN A O 1
ATOM 2224 N N . ASP A 1 279 ? -16.071 -11.159 25.754 1.00 90.00 279 ASP A N 1
ATOM 2225 C CA . ASP A 1 279 ? -17.120 -11.155 26.787 1.00 90.00 279 ASP A CA 1
ATOM 2226 C C . ASP A 1 279 ? -17.728 -9.774 27.079 1.00 90.00 279 ASP A C 1
ATOM 2228 O O . ASP A 1 279 ? -18.758 -9.681 27.747 1.00 90.00 279 ASP A O 1
ATOM 2232 N N . TYR A 1 280 ? -17.100 -8.697 26.609 1.00 88.38 280 TYR A N 1
ATOM 2233 C CA . TYR A 1 280 ? -17.404 -7.329 27.028 1.00 88.38 280 TYR A CA 1
ATOM 2234 C C . TYR A 1 280 ? -17.995 -6.491 25.901 1.00 88.38 280 TYR A C 1
ATOM 2236 O O . TYR A 1 280 ? -18.942 -5.741 26.132 1.00 88.38 280 TYR A O 1
ATOM 2244 N N . VAL A 1 281 ? -17.482 -6.640 24.680 1.00 89.75 281 VAL A N 1
ATOM 2245 C CA . VAL A 1 281 ? -17.881 -5.849 23.512 1.00 89.75 281 VAL A CA 1
ATOM 2246 C C . VAL A 1 281 ? -18.341 -6.765 22.383 1.00 89.75 281 VAL A C 1
ATOM 2248 O O . VAL A 1 281 ? -17.765 -7.817 22.122 1.00 89.75 281 VAL A O 1
ATOM 2251 N N . SER A 1 282 ? -19.401 -6.345 21.703 1.00 92.44 282 SER A N 1
ATOM 2252 C CA . SER A 1 282 ? -19.848 -6.887 20.428 1.00 92.44 282 SER A CA 1
ATOM 2253 C C . SER A 1 282 ? -19.696 -5.812 19.360 1.00 92.44 282 SER A C 1
ATOM 2255 O O . SER A 1 282 ? -20.291 -4.738 19.488 1.00 92.44 282 SER A O 1
ATOM 2257 N N . VAL A 1 283 ? -18.943 -6.121 18.307 1.00 94.06 283 VAL A N 1
ATOM 2258 C CA . VAL A 1 283 ? -18.870 -5.328 17.075 1.00 94.06 283 VAL A CA 1
ATOM 2259 C C . VAL A 1 283 ? -19.170 -6.262 15.915 1.00 94.06 283 VAL A C 1
ATOM 2261 O O . VAL A 1 283 ? -18.566 -7.326 15.813 1.00 94.06 283 VAL A O 1
ATOM 2264 N N . ASP A 1 284 ? -20.116 -5.856 15.083 1.00 94.06 284 ASP A N 1
ATOM 2265 C CA . ASP A 1 284 ? -20.412 -6.456 13.786 1.00 94.06 284 ASP A CA 1
ATOM 2266 C C . ASP A 1 284 ? -21.055 -5.353 12.946 1.00 94.06 284 ASP A C 1
ATOM 2268 O O . ASP A 1 284 ? -22.201 -4.955 13.185 1.00 94.06 284 ASP A O 1
ATOM 2272 N N . SER A 1 285 ? -20.260 -4.690 12.108 1.00 91.50 285 SER A N 1
ATOM 2273 C CA . SER A 1 285 ? -20.694 -3.463 11.438 1.00 91.50 285 SER A CA 1
ATOM 2274 C C . SER A 1 285 ? -19.978 -3.215 10.124 1.00 91.50 285 SER A C 1
ATOM 2276 O O . SER A 1 285 ? -18.753 -3.215 10.065 1.00 91.50 285 SER A O 1
ATOM 2278 N N . THR A 1 286 ? -20.763 -2.901 9.098 1.00 91.06 286 THR A N 1
ATOM 2279 C CA . THR A 1 286 ? -20.289 -2.472 7.780 1.00 91.06 286 THR A CA 1
ATOM 2280 C C . THR A 1 286 ? -20.445 -0.961 7.651 1.00 91.06 286 THR A C 1
ATOM 2282 O O . THR A 1 286 ? -21.528 -0.425 7.894 1.00 91.06 286 THR A O 1
ATOM 2285 N N . LEU A 1 287 ? -19.370 -0.266 7.287 1.00 89.38 287 LEU A N 1
ATOM 2286 C CA . LEU A 1 287 ? -19.311 1.193 7.235 1.00 89.38 287 LEU A CA 1
ATOM 2287 C C . LEU A 1 287 ? -18.725 1.658 5.912 1.00 89.38 287 LEU A C 1
ATOM 2289 O O . LEU A 1 287 ? -17.645 1.216 5.531 1.00 89.38 287 LEU A O 1
ATOM 2293 N N . ALA A 1 288 ? -19.408 2.596 5.261 1.00 85.38 288 ALA A N 1
ATOM 2294 C CA . ALA A 1 288 ? -18.871 3.288 4.098 1.00 85.38 288 ALA A CA 1
ATOM 2295 C C . ALA A 1 288 ? -17.710 4.201 4.499 1.00 85.38 288 ALA A C 1
ATOM 2297 O O . ALA A 1 288 ? -17.796 4.942 5.484 1.00 85.38 288 ALA A O 1
ATOM 2298 N N . VAL A 1 289 ? -16.638 4.162 3.716 1.00 79.88 289 VAL A N 1
ATOM 2299 C CA . VAL A 1 289 ? -15.469 5.019 3.888 1.00 79.88 289 VAL A CA 1
ATOM 2300 C C . VAL A 1 289 ? -15.715 6.317 3.133 1.00 79.88 289 VAL A C 1
ATOM 2302 O O . VAL A 1 289 ? -15.950 6.311 1.930 1.00 79.88 289 VAL A O 1
ATOM 2305 N N . ARG A 1 290 ? -15.655 7.454 3.830 1.00 74.00 290 ARG A N 1
ATOM 2306 C CA . ARG A 1 290 ? -15.882 8.772 3.220 1.00 74.00 290 ARG A CA 1
ATOM 2307 C C . ARG A 1 290 ? -14.589 9.583 3.187 1.00 74.00 290 ARG A C 1
ATOM 2309 O O . ARG A 1 290 ? -13.917 9.664 4.207 1.00 74.00 290 ARG A O 1
ATOM 2316 N N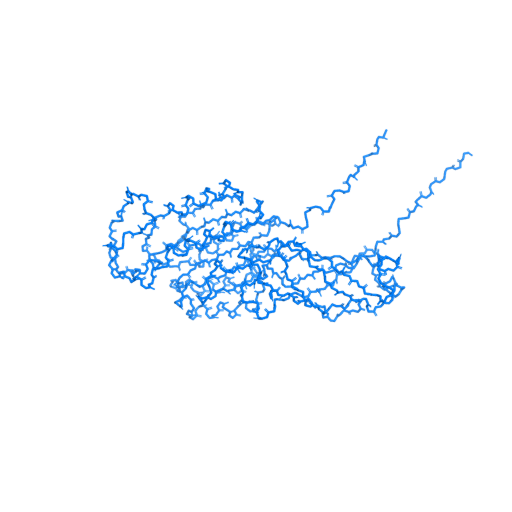 . PRO A 1 291 ? -14.212 10.240 2.082 1.00 64.75 291 PRO A N 1
ATOM 2317 C CA . PRO A 1 291 ? -12.944 10.976 2.023 1.00 64.75 291 PRO A CA 1
ATOM 2318 C C . PRO A 1 291 ? -12.794 12.072 3.096 1.00 64.75 291 PRO A C 1
ATOM 2320 O O . PRO A 1 291 ? -11.688 12.337 3.559 1.00 64.75 291 PRO A O 1
ATOM 2323 N N . SER A 1 292 ? -13.905 12.690 3.510 1.00 64.81 292 SER A N 1
ATOM 2324 C CA . SER A 1 292 ? -13.934 13.879 4.370 1.00 64.81 292 SER A CA 1
ATOM 2325 C C . SER A 1 292 ? -13.824 13.619 5.869 1.00 64.81 292 SER A C 1
ATOM 2327 O O . SER A 1 292 ? -13.540 14.552 6.617 1.00 64.81 292 SER A O 1
ATOM 2329 N N . ASP A 1 293 ? -14.082 12.394 6.325 1.00 68.19 293 ASP A N 1
ATOM 2330 C CA . ASP A 1 293 ? -14.437 12.194 7.734 1.00 68.19 293 ASP A CA 1
ATOM 2331 C C . ASP A 1 293 ? -13.206 11.887 8.598 1.00 68.19 293 ASP A C 1
ATOM 2333 O O . ASP A 1 293 ? -13.192 12.202 9.788 1.00 68.19 293 ASP A O 1
ATOM 2337 N N . GLY A 1 294 ? -12.161 11.282 8.007 1.00 76.38 294 GLY A N 1
ATOM 2338 C CA . GLY A 1 294 ? -10.911 10.883 8.683 1.00 76.38 294 GLY A CA 1
ATOM 2339 C C . GLY A 1 294 ? -11.101 9.911 9.858 1.00 76.38 294 GLY A C 1
ATOM 2340 O O . GLY A 1 294 ? -10.147 9.573 10.559 1.00 76.38 294 GLY A O 1
ATOM 2341 N N . LYS A 1 295 ? -12.346 9.493 10.099 1.00 84.81 295 LYS A N 1
ATOM 2342 C CA . LYS A 1 295 ? -12.825 8.743 11.253 1.00 84.81 295 LYS A CA 1
ATOM 2343 C C . LYS A 1 295 ? -13.961 7.828 10.820 1.00 84.81 295 LYS A C 1
ATOM 2345 O O . LYS A 1 295 ? -14.898 8.260 10.154 1.00 84.81 295 LYS A O 1
ATOM 2350 N N . LEU A 1 296 ? -13.879 6.562 11.205 1.00 87.88 296 LEU A N 1
ATOM 2351 C CA . LEU A 1 296 ? -14.947 5.583 11.060 1.00 87.88 296 LEU A CA 1
ATOM 2352 C C . LEU A 1 296 ? -15.675 5.489 12.393 1.00 87.88 296 LEU A C 1
ATOM 2354 O O . LEU A 1 296 ? -15.073 5.240 13.435 1.00 87.88 296 LEU A O 1
ATOM 2358 N N . MET A 1 297 ? -16.982 5.714 12.344 1.00 90.31 297 MET A N 1
ATOM 2359 C CA . MET A 1 297 ? -17.859 5.700 13.506 1.00 90.31 297 MET A CA 1
ATOM 2360 C C . MET A 1 297 ? -18.435 4.294 13.672 1.00 90.31 297 MET A C 1
ATOM 2362 O O . MET A 1 297 ? -19.531 4.020 13.192 1.00 90.31 297 MET A O 1
ATOM 2366 N N . VAL A 1 298 ? -17.677 3.398 14.308 1.00 92.12 298 VAL A N 1
ATOM 2367 C CA . VAL A 1 298 ? -17.977 1.963 14.403 1.00 92.12 298 VAL A CA 1
ATOM 2368 C C . VAL A 1 298 ? -18.989 1.678 15.517 1.00 92.12 298 VAL A C 1
ATOM 2370 O O . VAL A 1 298 ? -18.659 1.831 16.694 1.00 92.12 298 VAL A O 1
ATOM 2373 N N . PRO A 1 299 ? -20.226 1.252 15.206 1.00 92.00 299 PRO A N 1
ATOM 2374 C CA . PRO A 1 299 ? -21.196 0.883 16.225 1.00 92.00 299 PRO A CA 1
ATOM 2375 C C . PRO A 1 299 ? -20.713 -0.314 17.043 1.00 92.00 299 PRO A C 1
ATOM 2377 O O . PRO A 1 299 ? -20.207 -1.296 16.504 1.00 92.00 299 PRO A O 1
ATOM 2380 N N . PHE A 1 300 ? -20.933 -0.263 18.352 1.00 91.62 300 PHE A N 1
ATOM 2381 C CA . PHE A 1 300 ? -20.674 -1.393 19.236 1.00 91.62 300 PHE A CA 1
ATOM 2382 C C . PHE A 1 300 ? -21.777 -1.545 20.283 1.00 91.62 300 PHE A C 1
ATOM 2384 O O . PHE A 1 300 ? -22.565 -0.629 20.539 1.00 91.62 300 PHE A O 1
ATOM 2391 N N . THR A 1 301 ? -21.834 -2.721 20.906 1.00 89.88 301 THR A N 1
ATOM 2392 C CA . THR A 1 301 ? -22.701 -2.998 22.058 1.00 89.88 301 THR A CA 1
ATOM 2393 C C . THR A 1 301 ? -21.892 -3.625 23.185 1.00 89.88 301 THR A C 1
ATOM 2395 O O . THR A 1 301 ? -21.139 -4.567 22.953 1.00 89.88 301 THR A O 1
ATOM 2398 N N . LEU A 1 302 ? -22.058 -3.130 24.409 1.00 87.56 302 LEU A N 1
ATOM 2399 C CA . LEU A 1 302 ? -21.541 -3.782 25.606 1.00 87.56 302 LEU A CA 1
ATOM 2400 C C . LEU A 1 302 ? -22.394 -5.013 25.926 1.00 87.56 302 LEU A C 1
ATOM 2402 O O . LEU A 1 302 ? -23.618 -4.922 26.022 1.00 87.56 302 LEU A O 1
ATOM 2406 N N . LYS A 1 303 ? -21.747 -6.168 26.089 1.00 89.56 303 LYS A N 1
ATOM 2407 C CA . LYS A 1 303 ? -22.408 -7.445 26.407 1.00 89.56 303 LYS A CA 1
ATOM 2408 C C . LYS A 1 303 ? -22.784 -7.565 27.886 1.00 89.56 303 LYS A C 1
ATOM 2410 O O . LYS A 1 303 ? -23.686 -8.326 28.223 1.00 89.56 303 LYS A O 1
ATOM 2415 N N . LYS A 1 304 ? -22.107 -6.800 28.745 1.00 85.88 304 LYS A N 1
ATOM 2416 C CA . LYS A 1 304 ? -22.293 -6.764 30.201 1.00 85.88 304 LYS A CA 1
ATOM 2417 C C . LYS A 1 304 ? -22.768 -5.389 30.663 1.00 85.88 304 LYS A C 1
ATOM 2419 O O . LYS A 1 304 ? -22.537 -4.380 29.991 1.00 85.88 304 LYS A O 1
ATOM 2424 N N . SER A 1 305 ? -23.420 -5.343 31.821 1.00 81.81 305 SER A N 1
ATOM 2425 C CA . SER A 1 305 ? -23.812 -4.092 32.482 1.00 81.81 305 SER A CA 1
ATOM 2426 C C . SER A 1 305 ? -22.594 -3.299 32.982 1.00 81.81 305 SER A C 1
ATOM 2428 O O . SER A 1 305 ? -21.470 -3.804 32.985 1.00 81.81 305 SER A O 1
ATOM 2430 N N . PHE A 1 306 ? -22.788 -2.042 33.399 1.00 76.50 306 PHE A N 1
ATOM 2431 C CA . PHE A 1 306 ? -21.691 -1.232 33.949 1.00 76.50 306 PHE A CA 1
ATOM 2432 C C . PHE A 1 306 ? -21.046 -1.881 35.159 1.00 76.50 306 PHE A C 1
ATOM 2434 O O . PHE A 1 306 ? -19.828 -1.982 35.211 1.00 76.50 306 PHE A O 1
ATOM 2441 N N . ASP A 1 307 ? -21.875 -2.299 36.116 1.00 79.50 307 ASP A N 1
ATOM 2442 C CA . ASP A 1 307 ? -21.415 -2.800 37.404 1.00 79.50 307 ASP A CA 1
ATOM 2443 C C . ASP A 1 307 ? -20.627 -4.101 37.219 1.00 79.50 307 ASP A C 1
ATOM 2445 O O . ASP A 1 307 ? -19.578 -4.279 37.833 1.00 79.50 307 ASP A O 1
ATOM 2449 N N . GLU A 1 308 ? -21.072 -4.961 36.296 1.00 83.00 308 GLU A N 1
ATOM 2450 C CA . GLU A 1 308 ? -20.346 -6.169 35.895 1.00 83.00 308 GLU A CA 1
ATOM 2451 C C . GLU A 1 308 ? -19.002 -5.818 35.246 1.00 83.00 308 GLU A C 1
ATOM 2453 O O . GLU A 1 308 ? -17.965 -6.271 35.729 1.00 83.00 308 GLU A O 1
ATOM 2458 N N . ASN A 1 309 ? -18.992 -4.946 34.224 1.00 81.88 309 ASN A N 1
ATOM 2459 C CA . ASN A 1 309 ? -17.755 -4.474 33.589 1.00 81.88 309 ASN A CA 1
ATOM 2460 C C . ASN A 1 309 ? -16.789 -3.869 34.618 1.00 81.88 309 ASN A C 1
ATOM 2462 O O . ASN A 1 309 ? -15.605 -4.176 34.600 1.00 81.88 309 ASN A O 1
ATOM 2466 N N . LEU A 1 310 ? -17.283 -3.027 35.528 1.00 78.44 310 LEU A N 1
ATOM 2467 C CA . LEU A 1 310 ? -16.479 -2.380 36.560 1.00 78.44 310 LEU A CA 1
ATOM 2468 C C . LEU A 1 310 ? -15.892 -3.398 37.543 1.00 78.44 310 LEU A C 1
ATOM 2470 O O . LEU A 1 310 ? -14.782 -3.190 38.012 1.00 78.44 310 LEU A O 1
ATOM 2474 N N . SER A 1 311 ? -16.619 -4.470 37.864 1.00 83.19 311 SER A N 1
ATOM 2475 C CA . SER A 1 311 ? -16.159 -5.499 38.803 1.00 83.19 311 SER A CA 1
ATOM 2476 C C . SER A 1 311 ? -15.170 -6.504 38.204 1.00 83.19 311 SER A C 1
ATOM 2478 O O . SER A 1 311 ? -14.376 -7.085 38.943 1.00 83.19 311 SER A O 1
ATOM 2480 N N . GLU A 1 312 ? -15.224 -6.721 36.889 1.00 85.94 312 GLU A N 1
ATOM 2481 C CA . GLU A 1 312 ? -14.462 -7.773 36.206 1.00 85.94 312 GLU A CA 1
ATOM 2482 C C . GLU A 1 312 ? -13.258 -7.248 35.422 1.00 85.94 312 GLU A C 1
ATOM 2484 O O . GLU A 1 312 ? -12.261 -7.957 35.275 1.00 85.94 312 GLU A O 1
ATOM 2489 N N . LEU A 1 313 ? -13.333 -6.019 34.909 1.00 83.56 313 LEU A N 1
ATOM 2490 C CA . LEU A 1 313 ? -12.229 -5.425 34.168 1.00 83.56 313 LEU A CA 1
ATOM 2491 C C . LEU A 1 313 ? -11.107 -4.986 35.122 1.00 83.56 313 LEU A C 1
ATOM 2493 O O . LEU A 1 313 ? -11.370 -4.537 36.242 1.00 83.56 313 LEU A O 1
ATOM 2497 N N . PRO A 1 314 ? -9.843 -5.044 34.674 1.00 77.81 314 PRO A N 1
ATOM 2498 C CA . PRO A 1 314 ? -8.728 -4.603 35.491 1.00 77.81 314 PRO A CA 1
ATOM 2499 C C . PRO A 1 314 ? -8.820 -3.109 35.820 1.00 77.81 314 PRO A C 1
ATOM 2501 O O . PRO A 1 314 ? -9.172 -2.281 34.981 1.00 77.81 314 PRO A O 1
ATOM 2504 N N . HIS A 1 315 ? -8.477 -2.753 37.058 1.00 74.69 315 HIS A N 1
ATOM 2505 C CA . HIS A 1 315 ? -8.463 -1.359 37.517 1.00 74.69 315 HIS A CA 1
ATOM 2506 C C . HIS A 1 315 ? -7.107 -0.671 37.340 1.00 74.69 315 HIS A C 1
ATOM 2508 O O . HIS A 1 315 ? -7.017 0.552 37.428 1.00 74.69 315 HIS A O 1
ATOM 2514 N N . ASP A 1 316 ? -6.050 -1.456 37.163 1.00 75.00 316 ASP A N 1
ATOM 2515 C CA . ASP A 1 316 ? -4.659 -1.014 37.100 1.00 75.00 316 ASP A CA 1
ATOM 2516 C C . ASP A 1 316 ? -4.099 -0.983 35.670 1.00 75.00 316 ASP A C 1
ATOM 2518 O O . ASP A 1 316 ? -3.042 -0.395 35.447 1.00 75.00 316 ASP A O 1
ATOM 2522 N N . HIS A 1 317 ? -4.805 -1.565 34.697 1.00 76.75 317 HIS A N 1
ATOM 2523 C CA . HIS A 1 317 ? -4.422 -1.549 33.289 1.00 76.75 317 HIS A CA 1
ATOM 2524 C C . HIS A 1 317 ? -5.637 -1.588 32.354 1.00 76.75 317 HIS A C 1
ATOM 2526 O O . HIS A 1 317 ? -6.732 -1.986 32.742 1.00 76.75 317 HIS A O 1
ATOM 2532 N N . ASN A 1 318 ? -5.433 -1.178 31.100 1.00 82.88 318 ASN A N 1
ATOM 2533 C CA . ASN A 1 318 ? -6.461 -1.269 30.065 1.00 82.88 318 ASN A CA 1
ATOM 2534 C C . ASN A 1 318 ? -6.581 -2.718 29.581 1.00 82.88 318 ASN A C 1
ATOM 2536 O O . ASN A 1 318 ? -5.568 -3.364 29.304 1.00 82.88 318 ASN A O 1
ATOM 2540 N N . MET A 1 319 ? -7.810 -3.206 29.420 1.00 87.12 319 MET A N 1
ATOM 2541 C CA . MET A 1 319 ? -8.041 -4.466 28.719 1.00 87.12 319 MET A CA 1
ATOM 2542 C C . MET A 1 319 ? -8.008 -4.214 27.210 1.00 87.12 319 MET A C 1
ATOM 2544 O O . MET A 1 319 ? -8.673 -3.304 26.722 1.00 87.12 319 MET A O 1
ATOM 2548 N N . MET A 1 320 ? -7.258 -5.031 26.475 1.00 89.69 320 MET A N 1
ATOM 2549 C CA . MET A 1 320 ? -7.174 -4.952 25.017 1.00 89.69 320 MET A CA 1
ATOM 2550 C C . MET A 1 320 ? -8.126 -5.957 24.372 1.00 89.69 320 MET A C 1
ATOM 2552 O O . MET A 1 320 ? -8.190 -7.112 24.789 1.00 89.69 320 MET A O 1
ATOM 2556 N N . ILE A 1 321 ? -8.848 -5.509 23.351 1.00 91.56 321 ILE A N 1
ATOM 2557 C CA . ILE A 1 321 ? -9.721 -6.330 22.512 1.00 91.56 321 ILE A CA 1
ATOM 2558 C C . ILE A 1 321 ? -9.218 -6.235 21.080 1.00 91.56 321 ILE A C 1
ATOM 2560 O O . ILE A 1 321 ? -8.936 -5.142 20.595 1.00 91.56 321 ILE A O 1
ATOM 2564 N N . GLU A 1 322 ? -9.122 -7.367 20.398 1.00 92.94 322 GLU A N 1
ATOM 2565 C CA . GLU A 1 322 ? -8.807 -7.398 18.975 1.00 92.94 322 GLU A CA 1
ATOM 2566 C C . GLU A 1 322 ? -10.100 -7.254 18.171 1.00 92.94 322 GLU A C 1
ATOM 2568 O O . GLU A 1 322 ? -11.037 -8.038 18.315 1.00 92.94 322 GLU A O 1
ATOM 2573 N N . MET A 1 323 ? -10.165 -6.207 17.356 1.00 93.69 323 MET A N 1
ATOM 2574 C CA . MET A 1 323 ? -11.218 -5.991 16.376 1.00 93.69 323 MET A CA 1
ATOM 2575 C C . MET A 1 323 ? -10.618 -6.169 14.989 1.00 93.69 323 MET A C 1
ATOM 2577 O O . MET A 1 323 ? -9.645 -5.506 14.638 1.00 93.69 323 MET A O 1
ATOM 2581 N N . THR A 1 324 ? -11.204 -7.040 14.187 1.00 92.06 324 THR A N 1
ATOM 2582 C CA . THR A 1 324 ? -10.803 -7.244 12.799 1.00 92.06 324 THR A CA 1
ATOM 2583 C C . THR A 1 324 ? -11.530 -6.241 11.910 1.00 92.06 324 THR A C 1
ATOM 2585 O O . THR A 1 324 ? -12.701 -5.941 12.119 1.00 92.06 324 THR A O 1
ATOM 2588 N N . CYS A 1 325 ? -10.830 -5.714 10.917 1.00 90.12 325 CYS A N 1
ATOM 2589 C CA . CYS A 1 325 ? -11.307 -4.826 9.879 1.00 90.12 325 CYS A CA 1
ATOM 2590 C C . CYS A 1 325 ? -10.927 -5.422 8.527 1.00 90.12 325 CYS A C 1
ATOM 2592 O O . CYS A 1 325 ? -9.751 -5.639 8.241 1.00 90.12 325 CYS A O 1
ATOM 2594 N N . PHE A 1 326 ? -11.914 -5.669 7.683 1.00 87.56 326 PHE A N 1
ATOM 2595 C CA . PHE A 1 326 ? -11.697 -6.170 6.336 1.00 87.56 326 PHE A CA 1
ATOM 2596 C C . PHE A 1 326 ? -12.460 -5.324 5.332 1.00 87.56 326 PHE A C 1
ATOM 2598 O O . PHE A 1 326 ? -13.524 -4.777 5.630 1.00 87.56 326 PHE A O 1
ATOM 2605 N N . LYS A 1 327 ? -11.902 -5.205 4.127 1.00 86.06 327 LYS A N 1
ATOM 2606 C CA . LYS A 1 327 ? -12.634 -4.612 3.012 1.00 86.06 327 LYS A CA 1
ATOM 2607 C C . LYS A 1 327 ? -13.681 -5.590 2.508 1.00 86.06 327 LYS A C 1
ATOM 2609 O O . LYS A 1 327 ? -13.443 -6.800 2.492 1.00 86.06 327 LYS A O 1
ATOM 2614 N N . ASP A 1 328 ? -14.809 -5.062 2.061 1.00 82.56 328 ASP A N 1
ATOM 2615 C CA . ASP A 1 328 ? -15.780 -5.874 1.342 1.00 82.56 328 ASP A CA 1
ATOM 2616 C C . ASP A 1 328 ? -15.171 -6.360 0.010 1.00 82.56 328 ASP A C 1
ATOM 2618 O O . ASP A 1 328 ? -14.538 -5.570 -0.699 1.00 82.56 328 ASP A O 1
ATOM 2622 N N . PRO A 1 329 ? -15.322 -7.649 -0.350 1.00 77.25 329 PRO A N 1
ATOM 2623 C CA . PRO A 1 329 ? -14.837 -8.189 -1.621 1.00 77.25 329 PRO A CA 1
ATOM 2624 C C . PRO A 1 329 ? -15.332 -7.439 -2.867 1.00 77.25 329 PRO A C 1
ATOM 2626 O O . PRO A 1 329 ? -14.689 -7.508 -3.916 1.00 77.25 329 PRO A O 1
ATOM 2629 N N . ALA A 1 330 ? -16.461 -6.729 -2.781 1.00 79.56 330 ALA A N 1
ATOM 2630 C CA . ALA A 1 330 ? -16.968 -5.882 -3.856 1.00 79.56 330 ALA A CA 1
ATOM 2631 C C . ALA A 1 330 ? -16.081 -4.647 -4.109 1.00 79.56 330 ALA A C 1
ATOM 2633 O O . ALA A 1 330 ? -16.052 -4.133 -5.229 1.00 79.56 330 ALA A O 1
ATOM 2634 N N . CYS A 1 331 ? -15.309 -4.200 -3.114 1.00 78.12 331 CYS A N 1
ATOM 2635 C CA . CYS A 1 331 ? -14.420 -3.045 -3.208 1.00 78.12 331 CYS A CA 1
ATOM 2636 C C . CYS A 1 331 ? -13.112 -3.412 -3.927 1.00 78.12 331 CYS A C 1
ATOM 2638 O O . CYS A 1 331 ? -12.110 -3.782 -3.307 1.00 78.12 331 CYS A O 1
ATOM 2640 N N . ARG A 1 332 ? -13.104 -3.291 -5.257 1.00 71.38 332 ARG A N 1
ATOM 2641 C CA . ARG A 1 332 ? -11.940 -3.656 -6.089 1.00 71.38 332 ARG A CA 1
ATOM 2642 C C . ARG A 1 332 ? -10.762 -2.695 -5.927 1.00 71.38 332 ARG A C 1
ATOM 2644 O O . ARG A 1 332 ? -9.623 -3.134 -5.795 1.00 71.38 332 ARG A O 1
ATOM 2651 N N . ASN A 1 333 ? -11.060 -1.401 -5.832 1.00 77.12 333 ASN A N 1
ATOM 2652 C CA . ASN A 1 333 ? -10.070 -0.327 -5.938 1.00 77.12 333 ASN A CA 1
ATOM 2653 C C . ASN A 1 333 ? -9.717 0.319 -4.593 1.00 77.12 333 ASN A C 1
ATOM 2655 O O . ASN A 1 333 ? -9.064 1.356 -4.561 1.00 77.12 333 ASN A O 1
ATOM 2659 N N . LEU A 1 334 ? -10.144 -0.272 -3.478 1.00 78.38 334 LEU A N 1
ATOM 2660 C CA . LEU A 1 334 ? -9.756 0.163 -2.141 1.00 78.38 334 LEU A CA 1
ATOM 2661 C C . LEU A 1 334 ? -8.890 -0.914 -1.503 1.00 78.38 334 LEU A C 1
ATOM 2663 O O . LEU A 1 334 ? -9.226 -2.097 -1.579 1.00 78.38 334 LEU A O 1
ATOM 2667 N N . ASP A 1 335 ? -7.803 -0.513 -0.860 1.00 76.56 335 ASP A N 1
ATOM 2668 C CA . ASP A 1 335 ? -6.987 -1.420 -0.068 1.00 76.56 335 ASP A CA 1
ATOM 2669 C C . ASP A 1 335 ? -6.686 -0.857 1.321 1.00 76.56 335 ASP A C 1
ATOM 2671 O O . ASP A 1 335 ? -6.516 0.356 1.504 1.00 76.56 335 ASP A O 1
ATOM 2675 N N . ILE A 1 336 ? -6.632 -1.753 2.305 1.00 72.88 336 ILE A N 1
ATOM 2676 C CA . ILE A 1 336 ? -6.242 -1.413 3.671 1.00 72.88 336 ILE A CA 1
ATOM 2677 C C . ILE A 1 336 ? -4.728 -1.553 3.734 1.00 72.88 336 ILE A C 1
ATOM 2679 O O . ILE A 1 336 ? -4.179 -2.648 3.725 1.00 72.88 336 ILE A O 1
ATOM 2683 N N . ALA A 1 337 ? -4.038 -0.425 3.817 1.00 65.19 337 ALA A N 1
ATOM 2684 C CA . ALA A 1 337 ? -2.611 -0.399 4.062 1.00 65.19 337 ALA A CA 1
ATOM 2685 C C . ALA A 1 337 ? -2.354 -0.666 5.547 1.00 65.19 337 ALA A C 1
ATOM 2687 O O . ALA A 1 337 ? -2.269 0.264 6.357 1.00 65.19 337 ALA A O 1
ATOM 2688 N N . GLY A 1 338 ? -2.294 -1.937 5.930 1.00 66.25 338 GLY A N 1
ATOM 2689 C CA . GLY A 1 338 ? -2.308 -2.261 7.343 1.00 66.25 338 GLY A CA 1
ATOM 2690 C C . GLY A 1 338 ? -2.577 -3.708 7.674 1.00 66.25 338 GLY A C 1
ATOM 2691 O O . GLY A 1 338 ? -3.315 -4.386 6.968 1.00 66.25 338 GLY A O 1
ATOM 2692 N N . LYS A 1 339 ? -2.129 -4.104 8.871 1.00 69.38 339 LYS A N 1
ATOM 2693 C CA . LYS A 1 339 ? -2.784 -5.211 9.567 1.00 69.38 339 LYS A CA 1
ATOM 2694 C C . LYS A 1 339 ? -4.266 -4.899 9.689 1.00 69.38 339 LYS A C 1
ATOM 2696 O O . LYS A 1 339 ? -4.646 -3.803 10.101 1.00 69.38 339 LYS A O 1
ATOM 2701 N N . LYS A 1 340 ? -5.073 -5.913 9.403 1.00 81.44 340 LYS A N 1
ATOM 2702 C CA . LYS A 1 340 ? -6.531 -5.906 9.530 1.00 81.44 340 LYS A CA 1
ATOM 2703 C C . LYS A 1 340 ? -6.995 -5.845 10.986 1.00 81.44 340 LYS A C 1
ATOM 2705 O O . LYS A 1 340 ? -8.184 -5.885 11.241 1.00 81.44 340 LYS A O 1
ATOM 2710 N N . THR A 1 341 ? -6.092 -5.743 11.958 1.00 85.69 341 THR A N 1
ATOM 2711 C CA . THR A 1 341 ? -6.424 -5.717 13.385 1.00 85.69 341 THR A CA 1
ATOM 2712 C C . THR A 1 341 ? -6.340 -4.301 13.948 1.00 85.69 341 THR A C 1
ATOM 2714 O O . THR A 1 341 ? -5.296 -3.648 13.894 1.00 85.69 341 THR A O 1
ATOM 2717 N N . VAL A 1 342 ? -7.439 -3.862 14.553 1.00 87.38 342 VAL A N 1
ATOM 2718 C CA . VAL A 1 342 ? -7.549 -2.678 15.401 1.00 87.38 342 VAL A CA 1
ATOM 2719 C C . VAL A 1 342 ? -7.644 -3.144 16.851 1.00 87.38 342 VAL A C 1
ATOM 2721 O O . VAL A 1 342 ? -8.559 -3.865 17.238 1.00 87.38 342 VAL A O 1
ATOM 2724 N N . PHE A 1 343 ? -6.703 -2.718 17.679 1.00 89.31 343 PHE A N 1
ATOM 2725 C CA . PHE A 1 343 ? -6.697 -2.972 19.106 1.00 89.31 343 PHE A CA 1
ATOM 2726 C C . PHE A 1 343 ? -7.558 -1.937 19.836 1.00 89.31 343 PHE A C 1
ATOM 2728 O O . PHE A 1 343 ? -7.250 -0.744 19.889 1.00 89.31 343 PHE A O 1
ATOM 2735 N N . VAL A 1 344 ? -8.654 -2.399 20.426 1.00 89.94 344 VAL A N 1
ATOM 2736 C CA . VAL A 1 344 ? -9.594 -1.576 21.182 1.00 89.94 344 VAL A CA 1
ATOM 2737 C C . VAL A 1 344 ? -9.257 -1.666 22.665 1.00 89.94 344 VAL A C 1
ATOM 2739 O O . VAL A 1 344 ? -9.416 -2.711 23.293 1.00 89.94 344 VAL A O 1
ATOM 2742 N N . SER A 1 345 ? -8.794 -0.559 23.239 1.00 89.19 345 SER A N 1
ATOM 2743 C CA . SER A 1 345 ? -8.571 -0.435 24.680 1.00 89.19 345 SER A CA 1
ATOM 2744 C C . SER A 1 345 ? -9.892 -0.175 25.401 1.00 89.19 345 SER A C 1
ATOM 2746 O O . SER A 1 345 ? -10.497 0.883 25.220 1.00 89.19 345 SER A O 1
ATOM 2748 N N . LEU A 1 346 ? -10.310 -1.083 26.278 1.00 86.25 346 LEU A N 1
ATOM 2749 C CA . LEU A 1 346 ? -11.314 -0.794 27.296 1.00 86.25 346 LEU A CA 1
ATOM 2750 C C . LEU A 1 346 ? -10.647 -0.069 28.463 1.00 86.25 346 LEU A C 1
ATOM 2752 O O . LEU A 1 346 ? -9.841 -0.643 29.198 1.00 86.25 346 LEU A O 1
ATOM 2756 N N . VAL A 1 347 ? -10.990 1.207 28.626 1.00 83.69 347 VAL A N 1
ATOM 2757 C CA . VAL A 1 347 ? -10.392 2.084 29.632 1.00 83.69 347 VAL A CA 1
ATOM 2758 C C . VAL A 1 347 ? -11.391 2.337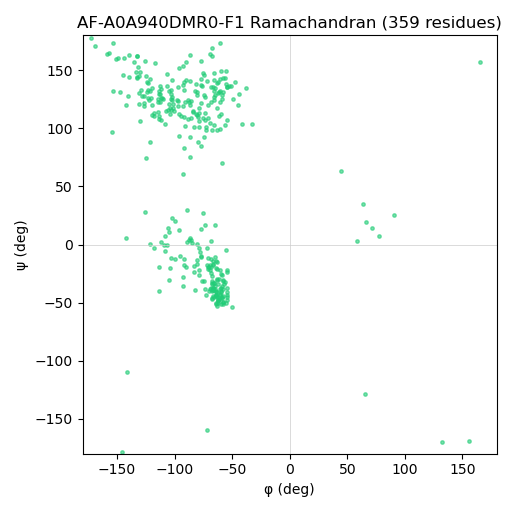 30.754 1.00 83.69 347 VAL A C 1
ATOM 2760 O O . VAL A 1 347 ? -12.403 3.022 30.568 1.00 83.69 347 VAL A O 1
ATOM 2763 N N . ILE A 1 348 ? -11.059 1.862 31.953 1.00 75.31 348 ILE A N 1
ATOM 2764 C CA . ILE A 1 348 ? -11.701 2.293 33.194 1.00 75.31 348 ILE A CA 1
ATOM 2765 C C . ILE A 1 348 ? -10.823 3.380 33.802 1.00 75.31 348 ILE A C 1
ATOM 2767 O O . ILE A 1 348 ? -9.881 3.098 34.537 1.00 75.31 348 ILE A O 1
ATOM 2771 N N . LYS A 1 349 ? -11.118 4.651 33.505 1.00 65.50 349 LYS A N 1
ATOM 2772 C CA . LYS A 1 349 ? -10.459 5.743 34.233 1.00 65.50 349 LYS A CA 1
ATOM 2773 C C . LYS A 1 349 ? -10.837 5.626 35.720 1.00 65.50 349 LYS A C 1
ATOM 2775 O O . LYS A 1 349 ? -12.033 5.501 36.015 1.00 65.50 349 LYS A O 1
ATOM 2780 N N . PRO A 1 350 ? -9.876 5.661 36.662 1.00 56.84 350 PRO A N 1
ATOM 2781 C CA . PRO A 1 350 ? -10.214 5.820 38.068 1.00 56.84 350 PRO A CA 1
ATOM 2782 C C . PRO A 1 350 ? -10.957 7.149 38.258 1.00 56.84 350 PRO A C 1
ATOM 2784 O O . PRO A 1 350 ? -10.715 8.111 37.525 1.00 56.84 350 PRO A O 1
ATOM 2787 N N . GLU A 1 351 ? -11.863 7.220 39.240 1.00 50.12 351 GLU A N 1
ATOM 2788 C CA . GLU A 1 351 ? -12.373 8.524 39.678 1.00 50.12 351 GLU A CA 1
ATOM 2789 C C . GLU A 1 351 ? -11.178 9.424 40.000 1.00 50.12 351 GLU A C 1
ATOM 2791 O O . GLU A 1 351 ? -10.242 8.944 40.654 1.00 50.12 351 GLU A O 1
ATOM 2796 N N . PRO A 1 352 ? -11.178 10.705 39.589 1.00 48.69 352 PRO A N 1
ATOM 2797 C CA . PRO A 1 352 ? -10.236 11.653 40.149 1.00 48.69 352 PRO A CA 1
ATOM 2798 C C . PRO A 1 352 ? -10.431 11.646 41.668 1.00 48.69 352 PRO A C 1
ATOM 2800 O O . PRO A 1 352 ? -11.411 12.170 42.196 1.00 48.69 352 PRO A O 1
ATOM 2803 N N . ARG A 1 353 ? -9.519 10.979 42.381 1.00 42.06 353 ARG A N 1
ATOM 2804 C CA . ARG A 1 353 ? -9.524 10.949 43.839 1.00 42.06 353 ARG A CA 1
ATOM 2805 C C . ARG A 1 353 ? -9.120 12.337 44.302 1.00 42.06 353 ARG A C 1
ATOM 2807 O O . ARG A 1 353 ? -7.972 12.741 44.150 1.00 42.06 353 ARG A O 1
ATOM 2814 N N . LEU A 1 354 ? -10.079 13.068 44.853 1.00 39.69 354 LEU A N 1
ATOM 2815 C CA . LEU A 1 354 ? -9.825 14.339 45.511 1.00 39.69 354 LEU A CA 1
ATOM 2816 C C . LEU A 1 354 ? -8.977 14.050 46.760 1.00 39.69 354 LEU A C 1
ATOM 2818 O O . LEU A 1 354 ? -9.479 13.534 47.759 1.00 39.69 354 LEU A O 1
ATOM 2822 N N . GLU A 1 355 ? -7.672 14.319 46.693 1.00 40.50 355 GLU A N 1
ATOM 2823 C CA . GLU A 1 355 ? -6.784 14.199 47.850 1.00 40.50 355 GLU A CA 1
ATOM 2824 C C . GLU A 1 355 ? -7.053 15.382 48.792 1.00 40.50 355 GLU A C 1
ATOM 2826 O O . GLU A 1 355 ? -6.506 16.475 48.640 1.00 40.50 355 GLU A O 1
ATOM 2831 N N . ILE A 1 356 ? -7.946 15.189 49.766 1.00 47.03 356 ILE A N 1
ATOM 2832 C CA . ILE A 1 356 ? -8.218 16.209 50.781 1.00 47.03 356 ILE A CA 1
ATOM 2833 C C . ILE A 1 356 ? -7.094 16.169 51.822 1.00 47.03 356 ILE A C 1
ATOM 2835 O O . ILE A 1 356 ? -7.074 15.319 52.711 1.00 47.03 356 ILE A O 1
ATOM 2839 N N . ARG A 1 357 ? -6.150 17.111 51.722 1.00 41.72 357 ARG A N 1
ATOM 2840 C CA . ARG A 1 357 ? -5.137 17.358 52.757 1.00 41.72 357 ARG A CA 1
ATOM 2841 C C . ARG A 1 357 ? -5.636 18.418 53.732 1.00 41.72 357 ARG A C 1
ATOM 2843 O O . ARG A 1 357 ? -5.689 19.598 53.399 1.00 41.72 357 ARG A O 1
ATOM 2850 N N . TRP A 1 358 ? -5.951 18.015 54.956 1.00 54.16 358 TRP A N 1
ATOM 2851 C CA . TRP A 1 358 ? -6.145 18.935 56.079 1.00 54.16 358 TRP A CA 1
ATOM 2852 C C . TRP A 1 358 ? -4.927 18.907 57.002 1.00 54.16 358 TRP A C 1
ATOM 2854 O O . TRP A 1 358 ? -4.481 17.851 57.442 1.00 54.16 358 TRP A O 1
ATOM 2864 N N . SER A 1 359 ? -4.405 20.088 57.323 1.00 50.44 359 SER A N 1
ATOM 2865 C CA . SER A 1 359 ? -3.471 20.291 58.428 1.00 50.44 359 SER A CA 1
ATOM 2866 C C . SER A 1 359 ? -4.240 20.883 59.606 1.00 50.44 359 SER A C 1
ATOM 2868 O O . SER A 1 359 ? -4.826 21.960 59.470 1.00 50.44 359 SER A O 1
ATOM 2870 N N . ALA A 1 360 ? -4.235 20.206 60.754 1.00 60.59 360 ALA A N 1
ATOM 2871 C CA . ALA A 1 360 ? -4.693 20.811 62.000 1.00 60.59 360 ALA A CA 1
ATOM 2872 C C . ALA A 1 360 ? -3.737 21.958 62.380 1.00 60.59 360 ALA A C 1
ATOM 2874 O O . ALA A 1 360 ? -2.520 21.783 62.304 1.00 60.59 360 ALA A O 1
ATOM 2875 N N . LYS A 1 361 ? -4.293 23.127 62.723 1.00 54.59 361 LYS A N 1
ATOM 2876 C CA . LYS A 1 361 ? -3.545 24.269 63.269 1.00 54.59 361 LYS A CA 1
ATOM 2877 C C . LYS A 1 361 ? -3.455 24.189 64.781 1.00 54.59 361 LYS A C 1
ATOM 2879 O O . LYS A 1 361 ? -4.481 23.812 65.390 1.00 54.59 361 LYS A O 1
#

pLDDT: mean 79.9, std 17.05, range [31.11, 98.62]

Nearest PDB structures (foldseek):
  8amz-assembly1_W  TM=6.799E-01  e=6.180E-06  Spinacia oleracea
  8pfd-assembly1_B  TM=6.658E-01  e=1.204E-05  Arabidopsis thaliana
  8j4a-assembly1_B  TM=6.744E-01  e=4.573E-05  Arabidopsis thaliana
  2x5n-assembly1_A  TM=6.744E-01  e=4.313E-04  Schizosaccharomyces pombe
  5oqm-assembly1_6  TM=5.957E-01  e=1.740E-03  Saccharomyces cerevisiae S288C

Mean predicted aligned error: 10.18 Å

Sequence (361 aa):
MAADHEEDSGLEESFKKERRIFLWDVTISMVGATRDGANPEGQKRRNPDFEYSRSGFPYYNQSKDIFDRTREDLLKMIMQIQSESTEVIVLPFRNEIVGEFRANATESGKRQLRDQIMGWNDLMPGGTFTATCLRRAVGFFTPDRVNRLILLTDGEPSGNEGDQLLSFIRNWDGNKETRGEGNYLVYVMLTDEANGNIGERIIEESERNDDISVITPDTPISEHSFVSIARNASIHVRDYFDGRSAKNGRGVLEVSYSHVDGPEIDEDAVFHFSVEDNDYVSVDSTLAVRPSDGKLMVPFTLKKSFDENLSELPHDHNMMIEMTCFKDPACRNLDIAGKKTVFVSLVIKPEPRLEIRWSAK

InterPro domains:
  IPR036465 von Willebrand factor A-like domain superfamily [G3DSA:3.40.50.410] (19-219)
  IPR036465 von Willebrand factor A-like domain superfamily [SSF53300] (21-172)

Foldseek 3Di:
DDDPPPPPPPPPPLAQAAEEEEAAEQAPQLQVADLPWDQQPQPPDDDDPLDDPQVRGDRGDNVRNCLVVLLVLVLLLLLLQPDQSYKYWYFYDFLEGPDIQIDGSDPVSSVSVNCVSSVDDPHDHGFHLPLRHVVVRLVPDDPSHQYEYEYEDAAAGPDCSLVSNLVCLLCQCVDPSNNDFRRAYEYEHQYVRRCPPSVVSLVVSCVVDVRYHYHYNVDRLLQAKEKEKRQEWEDALVCCVVPVHDPQQKAWTKIFMDQIRHPAQPQPWWKFKAFPDDQFKGFTDIFGDHRPPRITGTMMGTNDDSVVCVVPADPVAWDWTWMFIDIDPVRNRYDHNGHRTHIYTYDHDDPPPPPDDDDDD